Protein AF-A0A9D4XEM6-F1 (afdb_monomer)

Radius of gyration: 23.37 Å; Cα contacts (8 Å, |Δi|>4): 159; chains: 1; bounding box: 52×73×60 Å

pLDDT: mean 73.65, std 14.95, range [38.31, 94.69]

InterPro domains:
  IPR006153 Cation/H+ exchanger, transmembrane domain [PF00999] (2-229)
  IPR018422 Cation/H+ exchanger, CPA1 family [PTHR10110] (1-232)

Structure (mmCIF, N/CA/C/O backbone):
data_AF-A0A9D4XEM6-F1
#
_entry.id   AF-A0A9D4XEM6-F1
#
loop_
_atom_site.group_PDB
_atom_site.id
_atom_site.type_symbol
_atom_site.label_atom_id
_atom_site.label_alt_id
_atom_site.label_comp_id
_atom_site.label_asym_id
_atom_site.label_entity_id
_atom_site.label_seq_id
_atom_site.pdbx_PDB_ins_code
_atom_site.Cartn_x
_atom_site.Cartn_y
_atom_site.Cartn_z
_atom_site.occupancy
_atom_site.B_iso_or_equiv
_atom_site.auth_seq_id
_atom_site.auth_comp_id
_atom_site.auth_asym_id
_atom_site.auth_atom_id
_atom_site.pdbx_PDB_model_num
ATOM 1 N N . PHE A 1 1 ? -11.558 -16.015 -15.996 1.00 71.75 1 PHE A N 1
ATOM 2 C CA . PHE A 1 1 ? -10.777 -14.901 -15.416 1.00 71.75 1 PHE A CA 1
ATOM 3 C C . PHE A 1 1 ? -11.650 -13.972 -14.569 1.00 71.75 1 PHE A C 1
ATOM 5 O O . PHE A 1 1 ? -11.453 -13.956 -13.363 1.00 71.75 1 PHE A O 1
ATOM 12 N N . LEU A 1 2 ? -12.664 -13.293 -15.136 1.00 83.12 2 LEU A N 1
ATOM 13 C CA . LEU A 1 2 ? -13.543 -12.391 -14.364 1.00 83.12 2 LEU A CA 1
ATOM 14 C C . LEU A 1 2 ? -14.263 -13.079 -13.188 1.00 83.12 2 LEU A C 1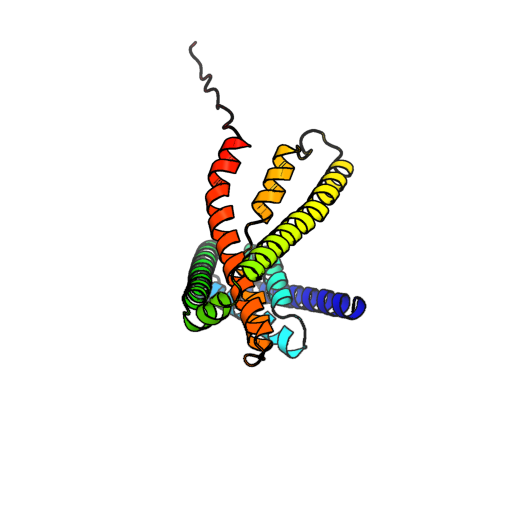
ATOM 16 O O . LEU A 1 2 ? -14.244 -12.547 -12.088 1.00 83.12 2 LEU A O 1
ATOM 20 N N . GLY A 1 3 ? -14.850 -14.266 -13.385 1.00 86.12 3 GLY A N 1
ATOM 21 C CA . GLY A 1 3 ? -15.567 -14.970 -12.307 1.00 86.12 3 GLY A CA 1
ATOM 22 C C . GLY A 1 3 ? -14.680 -15.323 -11.108 1.00 86.12 3 GLY A C 1
ATOM 23 O O . GLY A 1 3 ? -15.059 -15.072 -9.970 1.00 86.12 3 GLY A O 1
ATOM 24 N N . ASN A 1 4 ? -13.464 -15.816 -11.366 1.00 85.88 4 ASN A N 1
ATOM 25 C CA . ASN A 1 4 ? -12.494 -16.106 -10.307 1.00 85.88 4 ASN A CA 1
ATOM 26 C C . ASN A 1 4 ? -12.024 -14.823 -9.603 1.00 85.88 4 ASN A C 1
ATOM 28 O O . ASN A 1 4 ? -11.893 -14.796 -8.387 1.00 85.88 4 ASN A O 1
ATOM 32 N N . PHE A 1 5 ? -11.833 -13.734 -10.355 1.00 88.69 5 PHE A N 1
ATOM 33 C CA . PHE A 1 5 ? -11.494 -12.435 -9.776 1.00 88.69 5 PHE A CA 1
ATOM 34 C C . PHE A 1 5 ? -12.590 -11.926 -8.832 1.00 88.69 5 PHE A C 1
ATOM 36 O O . PHE A 1 5 ? -12.288 -11.561 -7.701 1.00 88.69 5 PHE A O 1
ATOM 43 N N . PHE A 1 6 ? -13.857 -11.935 -9.261 1.00 91.38 6 PHE A N 1
ATOM 44 C CA . PHE A 1 6 ? -14.967 -11.509 -8.406 1.00 91.38 6 PHE A CA 1
ATOM 45 C C . PHE A 1 6 ? -15.135 -12.419 -7.191 1.00 91.38 6 PHE A C 1
ATOM 47 O O . PHE A 1 6 ? -15.374 -11.914 -6.099 1.00 91.38 6 PHE A O 1
ATOM 54 N N . TYR A 1 7 ? -14.964 -13.731 -7.359 1.00 90.56 7 TYR A N 1
ATOM 55 C CA . TYR A 1 7 ? -14.996 -14.681 -6.252 1.00 90.56 7 TYR A CA 1
ATOM 56 C C . TYR A 1 7 ? -13.908 -14.377 -5.216 1.00 90.56 7 TYR A C 1
ATOM 58 O O . TYR A 1 7 ? -14.228 -14.153 -4.051 1.00 90.56 7 TYR A O 1
ATOM 66 N N . LEU A 1 8 ? -12.644 -14.286 -5.646 1.00 90.44 8 LEU A N 1
ATOM 67 C CA . LEU A 1 8 ? -11.517 -13.961 -4.770 1.00 90.44 8 LEU A CA 1
ATOM 68 C C . LEU A 1 8 ? -11.709 -12.601 -4.098 1.00 90.44 8 LEU A C 1
ATOM 70 O O . LEU A 1 8 ? -11.492 -12.476 -2.898 1.00 90.44 8 LEU A O 1
ATOM 74 N N . PHE A 1 9 ? -12.162 -11.594 -4.848 1.00 92.19 9 PHE A N 1
ATOM 75 C CA . PHE A 1 9 ? -12.403 -10.257 -4.320 1.00 92.19 9 PHE A CA 1
ATOM 76 C C . PHE A 1 9 ? -13.487 -10.263 -3.237 1.00 92.19 9 PHE A C 1
ATOM 78 O O . PHE A 1 9 ? -13.233 -9.823 -2.121 1.00 92.19 9 PHE A O 1
ATOM 85 N N . ILE A 1 10 ? -14.673 -10.804 -3.533 1.00 93.69 10 ILE A N 1
ATOM 86 C CA . ILE A 1 10 ? -15.806 -10.819 -2.598 1.00 93.69 10 ILE A CA 1
ATOM 87 C C . ILE A 1 10 ? -15.479 -11.669 -1.367 1.00 93.69 10 ILE A C 1
ATOM 89 O O . ILE A 1 10 ? -15.737 -11.232 -0.246 1.00 93.69 10 ILE A O 1
ATOM 93 N N . ALA A 1 11 ? -14.881 -12.848 -1.553 1.00 92.94 11 ALA A N 1
ATOM 94 C CA . ALA A 1 11 ? -14.520 -13.737 -0.455 1.00 92.94 11 ALA A CA 1
ATOM 95 C C . ALA A 1 11 ? -13.450 -13.115 0.458 1.00 92.94 11 ALA A C 1
ATOM 97 O O . ALA A 1 11 ? -13.631 -13.102 1.675 1.00 92.94 11 ALA A O 1
ATOM 98 N N . SER A 1 12 ? -12.385 -12.527 -0.104 1.00 93.62 12 SER A N 1
ATOM 99 C CA . SER A 1 12 ? -11.359 -11.814 0.672 1.00 93.62 12 SER A CA 1
ATOM 100 C C . SER A 1 12 ? -11.922 -10.598 1.407 1.00 93.62 12 SER A C 1
ATOM 102 O O . SER A 1 12 ? -11.594 -10.380 2.573 1.00 93.62 12 SER A O 1
ATOM 104 N N . THR A 1 13 ? -12.792 -9.809 0.766 1.00 94.06 13 THR A N 1
ATOM 105 C CA . THR A 1 13 ? -13.451 -8.670 1.422 1.00 94.06 13 THR A CA 1
ATOM 106 C C . THR A 1 13 ? -14.320 -9.134 2.583 1.00 94.06 13 THR A C 1
ATOM 108 O O . THR A 1 13 ? -14.220 -8.579 3.676 1.00 94.06 13 THR A O 1
ATOM 111 N N . LEU A 1 14 ? -15.150 -10.158 2.377 1.00 94.69 14 LEU A N 1
ATOM 112 C CA . LEU A 1 14 ? -16.050 -10.671 3.405 1.00 94.69 14 LEU A CA 1
ATOM 113 C C . LEU A 1 14 ? -15.264 -11.243 4.587 1.00 94.69 14 LEU A C 1
ATOM 115 O O . LEU A 1 14 ? -15.583 -10.934 5.733 1.00 94.69 14 LEU A O 1
ATOM 119 N N . LEU A 1 15 ? -14.189 -11.986 4.319 1.00 93.69 15 LEU A N 1
ATOM 120 C CA . LEU A 1 15 ? -13.316 -12.516 5.360 1.00 93.69 15 LEU A CA 1
ATOM 121 C C . LEU A 1 15 ? -12.632 -11.393 6.152 1.00 93.69 15 LEU A C 1
ATOM 123 O O . LEU A 1 15 ? -12.670 -11.421 7.379 1.00 93.69 15 LEU A O 1
ATOM 127 N N . GLY A 1 16 ? -12.109 -10.364 5.478 1.00 92.81 16 GLY A N 1
ATOM 128 C CA . GLY A 1 16 ? -11.492 -9.205 6.130 1.00 92.81 16 GLY A CA 1
ATOM 129 C C . GLY A 1 16 ? -12.475 -8.413 6.997 1.00 92.81 16 GLY A C 1
ATOM 130 O O . GLY A 1 16 ? -12.143 -7.997 8.107 1.00 92.81 16 GLY A O 1
ATOM 131 N N . VAL A 1 17 ? -13.717 -8.246 6.534 1.00 94.06 17 VAL A N 1
ATOM 132 C CA . VAL A 1 17 ? -14.787 -7.611 7.319 1.00 94.06 17 VAL A CA 1
ATOM 133 C C . VAL A 1 17 ? -15.138 -8.447 8.547 1.00 94.06 17 VAL A C 1
ATOM 135 O O . VAL A 1 17 ? -15.238 -7.896 9.643 1.00 94.06 17 VAL A O 1
ATOM 138 N N . LEU A 1 18 ? -15.278 -9.767 8.400 1.00 93.56 18 LEU A N 1
ATOM 139 C CA . LEU A 1 18 ? -15.568 -10.665 9.517 1.00 93.56 18 LEU A CA 1
ATOM 140 C C . LEU A 1 18 ? -14.453 -10.650 10.566 1.00 93.56 18 LEU A C 1
ATOM 142 O O . LEU A 1 18 ? -14.749 -10.506 11.750 1.00 93.56 18 LEU A O 1
ATOM 146 N N . THR A 1 19 ? -13.184 -10.735 10.161 1.00 90.81 19 THR A N 1
ATOM 147 C CA . THR A 1 19 ? -12.048 -10.677 11.096 1.00 90.81 19 THR A CA 1
ATOM 148 C C . THR A 1 19 ? -11.923 -9.304 11.754 1.00 90.81 19 THR A C 1
ATOM 150 O O . THR A 1 19 ? -11.645 -9.217 12.950 1.00 90.81 19 THR A O 1
ATOM 153 N N . GLY A 1 20 ? -12.204 -8.223 11.019 1.00 89.94 20 GLY A N 1
ATOM 154 C CA . GLY A 1 20 ? -12.242 -6.864 11.560 1.00 89.94 20 GLY A CA 1
ATOM 155 C C . GLY A 1 20 ? -13.340 -6.691 12.616 1.00 89.94 20 GLY A C 1
ATOM 156 O O . GLY A 1 20 ? -13.077 -6.191 13.711 1.00 89.94 20 GLY A O 1
ATOM 157 N N . LEU A 1 21 ? -14.555 -7.172 12.344 1.00 90.50 21 LEU A N 1
ATOM 158 C CA . LEU A 1 21 ? -15.667 -7.157 13.302 1.00 90.50 21 LEU A CA 1
ATOM 159 C C . LEU A 1 21 ? -15.402 -8.067 14.505 1.00 90.50 21 LEU A C 1
ATOM 161 O O . LEU A 1 21 ? -15.708 -7.688 15.637 1.00 90.50 21 LEU A O 1
ATOM 165 N N . LEU A 1 22 ? -14.789 -9.232 14.282 1.00 89.38 22 LEU A N 1
ATOM 166 C CA . LEU A 1 22 ? -14.358 -10.132 15.347 1.00 89.38 22 LEU A CA 1
ATOM 167 C C . LEU A 1 22 ? -13.351 -9.434 16.266 1.00 89.38 22 LEU A C 1
ATOM 169 O O . LEU A 1 22 ? -13.494 -9.516 17.482 1.00 89.38 22 LEU A O 1
ATOM 173 N N . SER A 1 23 ? -12.390 -8.688 15.714 1.00 85.94 23 SER A N 1
ATOM 174 C CA . SER A 1 23 ? -11.431 -7.923 16.519 1.00 85.94 23 SER A CA 1
ATOM 175 C C . SER A 1 23 ? -12.125 -6.872 17.395 1.00 85.94 23 SER A C 1
ATOM 177 O O . SER A 1 23 ? -11.854 -6.793 18.594 1.00 85.94 23 SER A O 1
ATOM 179 N N . ALA A 1 24 ? -13.092 -6.134 16.837 1.00 86.25 24 ALA A N 1
ATOM 180 C CA . ALA A 1 24 ? -13.888 -5.160 17.578 1.00 86.25 24 ALA A CA 1
ATOM 181 C C . ALA A 1 24 ? -14.716 -5.833 18.686 1.00 86.25 24 ALA A C 1
ATOM 183 O O . ALA A 1 24 ? -14.790 -5.322 19.804 1.00 86.25 24 ALA A O 1
ATOM 184 N N . TYR A 1 25 ? -15.308 -6.998 18.401 1.00 86.56 25 TYR A N 1
ATOM 185 C CA . TYR A 1 25 ? -16.058 -7.784 19.379 1.00 86.56 25 TYR A CA 1
ATOM 186 C C . TYR A 1 25 ? -15.167 -8.301 20.510 1.00 86.56 25 TYR A C 1
ATOM 188 O O . TYR A 1 25 ? -15.539 -8.192 21.676 1.00 86.56 25 TYR A O 1
ATOM 196 N N . VAL A 1 26 ? -13.987 -8.829 20.182 1.00 84.94 26 VAL A N 1
ATOM 197 C CA . VAL A 1 26 ? -13.015 -9.346 21.151 1.00 84.94 26 VAL A CA 1
ATOM 198 C C . VAL A 1 26 ? -12.541 -8.230 22.078 1.00 84.94 26 VAL A C 1
ATOM 200 O O . VAL A 1 26 ? -12.562 -8.410 23.291 1.00 84.94 26 VAL A O 1
ATOM 203 N N . ILE A 1 27 ? -12.220 -7.052 21.539 1.00 80.62 27 ILE A N 1
ATOM 204 C CA . ILE A 1 27 ? -11.816 -5.883 22.336 1.00 80.62 27 ILE A CA 1
ATOM 205 C C . ILE A 1 27 ? -12.965 -5.399 23.228 1.00 80.62 27 ILE A C 1
ATOM 207 O O . ILE A 1 27 ? -12.757 -5.136 24.412 1.00 80.62 27 ILE A O 1
ATOM 211 N N . LYS A 1 28 ? -14.198 -5.366 22.706 1.00 79.56 28 LYS A N 1
ATOM 212 C CA . LYS A 1 28 ? -15.385 -4.990 23.485 1.00 79.56 28 LYS A CA 1
ATOM 213 C C . LYS A 1 28 ? -15.697 -5.990 24.602 1.00 79.56 28 LYS A C 1
ATOM 215 O O . LYS A 1 28 ? -16.057 -5.579 25.699 1.00 79.56 28 LYS A O 1
ATOM 220 N N . LYS A 1 29 ? -15.603 -7.294 24.330 1.00 76.94 29 LYS A N 1
ATOM 221 C CA . LYS A 1 29 ? -16.008 -8.353 25.266 1.00 76.94 29 LYS A CA 1
ATOM 222 C C . LYS A 1 29 ? -14.941 -8.681 26.297 1.00 76.94 29 LYS A C 1
ATOM 224 O O . LYS A 1 29 ? -15.294 -9.032 27.418 1.00 76.94 29 LYS A O 1
ATOM 229 N N . LEU A 1 30 ? -13.662 -8.557 25.946 1.00 68.00 30 LEU A N 1
ATOM 230 C CA . LEU A 1 30 ? -12.587 -8.838 26.888 1.00 68.00 30 LEU A CA 1
ATOM 231 C C . LEU A 1 30 ? -12.561 -7.855 28.059 1.00 68.00 30 LEU A C 1
ATOM 233 O O . LEU A 1 30 ? -11.999 -8.239 29.071 1.00 68.00 30 LEU A O 1
ATOM 237 N N . TYR A 1 31 ? -13.151 -6.648 27.964 1.00 60.88 31 TYR A N 1
ATOM 238 C CA . TYR A 1 31 ? -13.326 -5.638 29.041 1.00 60.88 31 TYR A CA 1
ATOM 239 C C . TYR A 1 31 ? -12.102 -5.401 29.971 1.00 60.88 31 TYR A C 1
ATOM 241 O O . TYR A 1 31 ? -12.209 -4.760 31.012 1.00 60.88 31 TYR A O 1
ATOM 249 N N . ILE A 1 32 ? -10.920 -5.889 29.577 1.00 50.81 32 ILE A N 1
ATOM 250 C CA . ILE A 1 32 ? -9.662 -5.965 30.340 1.00 50.81 32 ILE A CA 1
ATOM 251 C C . ILE A 1 32 ? -8.700 -4.834 29.942 1.00 50.81 32 ILE A C 1
ATOM 253 O O . ILE A 1 32 ? -7.632 -4.679 30.527 1.00 50.81 32 ILE A O 1
ATOM 257 N N . GLY A 1 33 ? -9.085 -4.001 28.971 1.00 48.94 33 GLY A N 1
ATOM 258 C CA . GLY A 1 33 ? -8.251 -2.933 28.411 1.00 48.94 33 GLY A CA 1
ATOM 259 C C . GLY A 1 33 ? -8.159 -1.657 29.249 1.00 48.94 33 GLY A C 1
ATOM 260 O O . GLY A 1 33 ? -7.271 -0.841 29.026 1.00 48.94 33 GLY A O 1
ATOM 261 N N . ARG A 1 34 ? -8.995 -1.484 30.282 1.00 52.69 34 ARG A N 1
ATOM 262 C CA . ARG A 1 34 ? -8.999 -0.234 31.064 1.00 52.69 34 ARG A CA 1
ATOM 263 C C . ARG A 1 34 ? -7.720 -0.007 31.889 1.00 52.69 34 ARG A C 1
ATOM 265 O O . ARG A 1 34 ? -7.531 1.095 32.389 1.00 52.69 34 ARG A O 1
ATOM 272 N N . HIS A 1 35 ? -6.839 -1.005 32.003 1.00 54.53 35 HIS A N 1
ATOM 273 C CA . HIS A 1 35 ? -5.612 -0.905 32.799 1.00 54.53 35 HIS A CA 1
ATOM 274 C C . HIS A 1 35 ? -4.294 -0.938 32.008 1.00 54.53 35 HIS A C 1
ATOM 276 O O . HIS A 1 35 ? -3.254 -0.710 32.619 1.00 54.53 35 HIS A O 1
ATOM 282 N N . SER A 1 36 ? -4.284 -1.190 30.692 1.00 68.44 36 SER A N 1
ATOM 283 C CA . SER A 1 36 ? -3.014 -1.417 29.974 1.00 68.44 36 SER A CA 1
ATOM 284 C C . SER A 1 36 ? -3.122 -1.171 28.458 1.00 68.44 36 SER A C 1
ATOM 286 O O . SER A 1 36 ? -3.591 -2.032 27.708 1.00 68.44 36 SER A O 1
ATOM 288 N N . THR A 1 37 ? -2.675 0.010 28.021 1.00 75.25 37 THR A N 1
ATOM 289 C CA . THR A 1 37 ? -2.606 0.492 26.624 1.00 75.25 37 THR A CA 1
ATOM 290 C C . THR A 1 37 ? -1.892 -0.484 25.675 1.00 75.25 37 THR A C 1
ATOM 292 O O . THR A 1 37 ? -2.292 -0.682 24.529 1.00 75.25 37 THR A O 1
ATOM 295 N N . ASP A 1 38 ? -0.833 -1.118 26.164 1.00 80.19 38 ASP A N 1
ATOM 296 C CA . ASP A 1 38 ? 0.032 -2.073 25.469 1.00 80.19 38 ASP A CA 1
ATOM 297 C C . ASP A 1 38 ? -0.713 -3.332 25.008 1.00 80.19 38 ASP A C 1
ATOM 299 O O . ASP A 1 38 ? -0.502 -3.797 23.885 1.00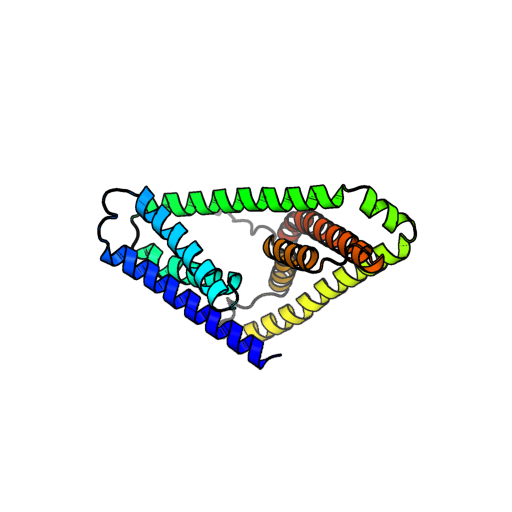 80.19 38 ASP A O 1
ATOM 303 N N . ARG A 1 39 ? -1.640 -3.855 25.821 1.00 81.69 39 ARG A N 1
ATOM 304 C CA . ARG A 1 39 ? -2.415 -5.057 25.468 1.00 81.69 39 ARG A CA 1
ATOM 305 C C . ARG A 1 39 ? -3.401 -4.798 24.342 1.00 81.69 39 ARG A C 1
ATOM 307 O O . ARG A 1 39 ? -3.562 -5.647 23.469 1.00 81.69 39 ARG A O 1
ATOM 314 N N . GLU A 1 40 ? -4.052 -3.636 24.356 1.00 84.00 40 GLU A N 1
ATOM 315 C CA . GLU A 1 40 ? -4.979 -3.242 23.294 1.00 84.00 40 GLU A CA 1
ATOM 316 C C . GLU A 1 40 ? -4.235 -3.164 21.956 1.00 84.00 40 GLU A C 1
ATOM 318 O O . GLU A 1 40 ? -4.663 -3.775 20.980 1.00 84.00 40 GLU A O 1
ATOM 323 N N . PHE A 1 41 ? -3.068 -2.513 21.930 1.00 84.19 41 PHE A N 1
ATOM 324 C CA . PHE A 1 41 ? -2.223 -2.443 20.738 1.00 84.19 41 PHE A CA 1
ATOM 325 C C . PHE A 1 41 ? -1.736 -3.824 20.265 1.00 84.19 41 PHE A C 1
ATOM 327 O O . PHE A 1 41 ? -1.840 -4.143 19.078 1.00 84.19 41 PHE A O 1
ATOM 334 N N . ALA A 1 42 ? -1.255 -4.673 21.177 1.00 86.69 42 ALA A N 1
ATOM 335 C CA . ALA A 1 42 ? -0.785 -6.015 20.836 1.00 86.69 42 ALA A CA 1
ATOM 336 C C . ALA A 1 42 ? -1.901 -6.889 20.238 1.00 86.69 42 ALA A C 1
ATOM 338 O O . ALA A 1 42 ? -1.689 -7.547 19.218 1.00 86.69 42 ALA A O 1
ATOM 339 N N . LEU A 1 43 ? -3.107 -6.856 20.817 1.00 86.25 43 LEU A N 1
ATOM 340 C CA . LEU A 1 43 ? -4.273 -7.569 20.285 1.00 86.25 43 LEU A CA 1
ATOM 341 C C . LEU A 1 43 ? -4.679 -7.048 18.907 1.00 86.25 43 LEU A C 1
ATOM 343 O O . LEU A 1 43 ? -5.042 -7.835 18.033 1.00 86.25 43 LEU A O 1
ATOM 347 N N . MET A 1 44 ? -4.587 -5.735 18.693 1.00 86.81 44 MET A N 1
ATOM 348 C CA . MET A 1 44 ? -4.859 -5.128 17.397 1.00 86.81 44 MET A CA 1
ATOM 349 C C . MET A 1 44 ? -3.888 -5.628 16.310 1.00 86.81 44 MET A C 1
ATOM 351 O O . MET A 1 44 ? -4.319 -6.051 15.231 1.00 86.81 44 MET A O 1
ATOM 355 N N . MET A 1 45 ? -2.588 -5.657 16.604 1.00 88.94 45 MET A N 1
ATOM 356 C CA . MET A 1 45 ? -1.575 -6.202 15.692 1.00 88.94 45 MET A CA 1
ATOM 357 C C . MET A 1 45 ? -1.782 -7.697 15.429 1.00 88.94 45 MET A C 1
ATOM 359 O O . MET A 1 45 ? -1.766 -8.131 14.275 1.00 88.94 45 MET A O 1
ATOM 363 N N . LEU A 1 46 ? -2.042 -8.475 16.483 1.00 90.56 46 LEU A N 1
ATOM 364 C CA . LEU A 1 46 ? -2.267 -9.915 16.389 1.00 90.56 46 LEU A CA 1
ATOM 365 C C . LEU A 1 46 ? -3.472 -10.248 15.502 1.00 90.56 46 LEU A C 1
ATOM 367 O O . LEU A 1 46 ? -3.366 -11.106 14.631 1.00 90.56 46 LEU A O 1
ATOM 371 N N . MET A 1 47 ? -4.602 -9.560 15.686 1.00 89.69 47 MET A N 1
ATOM 372 C CA . MET A 1 47 ? -5.811 -9.791 14.887 1.00 89.69 47 MET A CA 1
ATOM 373 C C . MET A 1 47 ? -5.613 -9.431 13.415 1.00 89.69 47 MET A C 1
ATOM 375 O O . MET A 1 47 ? -6.077 -10.151 12.531 1.00 89.69 47 MET A O 1
ATOM 379 N N . THR A 1 48 ? -4.877 -8.351 13.147 1.00 91.19 48 THR A N 1
ATOM 380 C CA . THR A 1 48 ? -4.532 -7.953 11.777 1.00 91.19 48 THR A CA 1
ATOM 381 C C . THR A 1 48 ? -3.690 -9.038 11.101 1.00 91.19 48 THR A C 1
ATOM 383 O O . THR A 1 48 ? -4.009 -9.461 9.991 1.00 91.19 48 THR A O 1
ATOM 386 N N . TYR A 1 49 ? -2.674 -9.566 11.787 1.00 92.75 49 TYR A N 1
ATOM 387 C CA . TYR A 1 49 ? -1.849 -10.662 11.273 1.00 92.75 49 TYR A CA 1
ATOM 388 C C . TYR A 1 49 ? -2.629 -11.978 11.120 1.00 92.75 49 TYR A C 1
ATOM 390 O O . TYR A 1 49 ? -2.484 -12.681 10.122 1.00 92.75 49 TYR A O 1
ATOM 398 N N . LEU A 1 50 ? -3.514 -12.293 12.066 1.00 92.75 50 LEU A N 1
ATOM 399 C CA . LEU A 1 50 ? -4.374 -13.472 11.996 1.00 92.75 50 LEU A CA 1
ATOM 400 C C . LEU A 1 50 ? -5.284 -13.430 10.762 1.00 92.75 50 LEU A C 1
ATOM 402 O O . LEU A 1 50 ? -5.438 -14.451 10.097 1.00 92.75 50 LEU A O 1
ATOM 406 N N . SER A 1 51 ? -5.819 -12.258 10.399 1.00 93.88 51 SER A N 1
ATOM 407 C CA . SER A 1 51 ? -6.625 -12.112 9.177 1.00 93.88 51 SER A CA 1
ATOM 408 C C . SER A 1 51 ? -5.851 -12.481 7.906 1.00 93.88 51 SER A C 1
ATOM 410 O O . SER A 1 51 ? -6.408 -13.116 7.012 1.00 93.88 51 SER A O 1
ATOM 412 N N . TYR A 1 52 ? -4.552 -12.164 7.857 1.00 93.81 52 TYR A N 1
ATOM 413 C CA . TYR A 1 52 ? -3.673 -12.555 6.757 1.00 93.81 52 TYR A CA 1
ATOM 414 C C . TYR A 1 52 ? -3.504 -14.076 6.691 1.00 93.81 52 TYR A C 1
ATOM 416 O O . TYR A 1 52 ? -3.715 -14.683 5.646 1.00 93.81 52 TYR A O 1
ATOM 424 N N . MET A 1 53 ? -3.159 -14.698 7.821 1.00 94.12 53 MET A N 1
ATOM 425 C CA . MET A 1 53 ? -2.896 -16.140 7.900 1.00 94.12 53 MET A CA 1
ATOM 426 C C . MET A 1 53 ? -4.136 -16.969 7.552 1.00 94.12 53 MET A C 1
ATOM 428 O O . MET A 1 53 ? -4.041 -17.967 6.842 1.00 94.12 53 MET A O 1
ATOM 432 N N . VAL A 1 54 ? -5.313 -16.539 8.016 1.00 93.38 54 VAL A N 1
ATOM 433 C CA . VAL A 1 54 ? -6.584 -17.198 7.692 1.00 93.38 54 VAL A CA 1
ATOM 434 C C . VAL A 1 54 ? -6.888 -17.087 6.195 1.00 93.38 54 VAL A C 1
ATOM 436 O O . VAL A 1 54 ? -7.334 -18.061 5.597 1.00 93.38 54 VAL A O 1
ATOM 439 N N . ALA A 1 55 ? -6.622 -15.939 5.566 1.00 93.69 55 ALA A N 1
ATOM 440 C CA . ALA A 1 55 ? -6.825 -15.779 4.128 1.00 93.69 55 ALA A CA 1
ATOM 441 C C . ALA A 1 55 ? -5.910 -16.687 3.293 1.00 93.69 55 ALA A C 1
ATOM 443 O O . ALA A 1 55 ? -6.388 -17.307 2.344 1.00 93.69 55 ALA A O 1
ATOM 444 N N . GLU A 1 56 ? -4.636 -16.813 3.671 1.00 91.56 56 GLU A N 1
ATOM 445 C CA . GLU A 1 56 ? -3.693 -17.730 3.016 1.00 91.56 56 GLU A CA 1
ATOM 446 C C . GLU A 1 56 ? -4.145 -19.194 3.134 1.00 91.56 56 GLU A C 1
ATOM 448 O O . GLU A 1 56 ? -4.095 -19.937 2.156 1.00 91.56 56 GLU A O 1
ATOM 453 N N . LEU A 1 57 ? -4.684 -19.603 4.291 1.00 92.38 57 LEU A N 1
ATOM 454 C CA . LEU A 1 57 ? -5.193 -20.966 4.497 1.00 92.38 57 LEU A CA 1
ATOM 455 C C . LEU A 1 57 ? -6.370 -21.311 3.567 1.00 92.38 57 LEU A C 1
ATOM 457 O O . LEU A 1 57 ? -6.526 -22.460 3.160 1.00 92.38 57 LEU A O 1
ATOM 461 N N . PHE A 1 58 ? -7.191 -20.319 3.220 1.00 89.88 58 PHE A N 1
ATOM 462 C CA . PHE A 1 58 ? -8.312 -20.474 2.291 1.00 89.88 58 PHE A CA 1
ATOM 463 C C . PHE A 1 58 ? -7.936 -20.223 0.822 1.00 89.88 58 PHE A C 1
ATOM 465 O O . PHE A 1 58 ? -8.830 -20.168 -0.023 1.00 89.88 58 PHE A O 1
ATOM 472 N N . TYR A 1 59 ? -6.644 -20.070 0.500 1.00 87.88 59 TYR A N 1
ATOM 473 C CA . TYR A 1 59 ? -6.157 -19.717 -0.841 1.00 87.88 59 TYR A CA 1
ATOM 474 C C . TYR A 1 59 ? -6.799 -18.430 -1.399 1.00 87.88 59 TYR A C 1
ATOM 476 O O . TYR A 1 59 ? -7.036 -18.292 -2.602 1.00 87.88 59 TYR A O 1
ATOM 484 N N . LEU A 1 60 ? -7.111 -17.484 -0.511 1.00 90.94 60 LEU A N 1
ATOM 485 C CA . LEU A 1 60 ? -7.660 -16.169 -0.832 1.00 90.94 60 LEU A CA 1
ATOM 486 C C . LEU A 1 60 ? -6.544 -15.114 -0.864 1.00 90.94 60 LEU A C 1
ATOM 488 O O . LEU A 1 60 ? -5.412 -15.358 -0.460 1.00 90.94 60 LEU A O 1
ATOM 492 N N . SER A 1 61 ? -6.853 -13.894 -1.311 1.00 90.62 61 SER A N 1
ATOM 493 C CA . SER A 1 61 ? -5.870 -12.805 -1.282 1.00 90.62 61 SER A CA 1
ATOM 494 C C . SER A 1 61 ? -5.661 -12.288 0.147 1.00 90.62 61 SER A C 1
ATOM 496 O O . SER A 1 61 ? -6.492 -11.540 0.678 1.00 90.62 61 SER A O 1
ATOM 498 N N . GLY A 1 62 ? -4.530 -12.646 0.764 1.00 90.44 62 GLY A N 1
ATOM 499 C CA . GLY A 1 62 ? -4.150 -12.171 2.099 1.00 90.44 62 GLY A CA 1
ATOM 500 C C . GLY A 1 62 ? -4.032 -10.649 2.181 1.00 90.44 62 GLY A C 1
ATOM 501 O O . GLY A 1 62 ? -4.565 -10.027 3.098 1.00 90.44 62 GLY A O 1
ATOM 502 N N . ILE A 1 63 ? -3.432 -10.026 1.164 1.00 90.69 63 ILE A N 1
ATOM 503 C CA . ILE A 1 63 ? -3.226 -8.569 1.100 1.00 90.69 63 ILE A CA 1
ATOM 504 C C . ILE A 1 63 ? -4.565 -7.815 1.083 1.00 90.69 63 ILE A C 1
ATOM 506 O O . ILE A 1 63 ? -4.740 -6.853 1.831 1.00 90.69 63 ILE A O 1
ATOM 510 N N . LEU A 1 64 ? -5.529 -8.262 0.267 1.00 91.75 64 LEU A N 1
ATOM 511 C CA . LEU A 1 64 ? -6.865 -7.653 0.224 1.00 91.75 64 LEU A CA 1
ATOM 512 C C . LEU A 1 64 ? -7.610 -7.848 1.547 1.00 91.75 64 LEU A C 1
ATOM 514 O O . LEU A 1 64 ? -8.237 -6.915 2.045 1.00 91.75 64 LEU A O 1
ATOM 518 N N . THR A 1 65 ? -7.512 -9.037 2.136 1.00 94.06 65 THR A N 1
ATOM 519 C CA . THR A 1 65 ? -8.178 -9.364 3.402 1.00 94.06 65 THR A CA 1
ATOM 520 C C . THR A 1 65 ? -7.694 -8.461 4.537 1.00 94.06 65 THR A C 1
ATOM 522 O O . THR A 1 65 ? -8.511 -7.835 5.212 1.00 94.06 65 THR A O 1
ATOM 525 N N . VAL A 1 66 ? -6.374 -8.327 4.712 1.00 93.88 66 VAL A N 1
ATOM 526 C CA . VAL A 1 66 ? -5.775 -7.446 5.729 1.00 93.88 66 VAL A CA 1
ATOM 527 C C . VAL A 1 66 ? -6.175 -5.993 5.508 1.00 93.88 66 VAL A C 1
ATOM 529 O O . VAL A 1 66 ? -6.469 -5.284 6.467 1.00 93.88 66 VAL A O 1
ATOM 532 N N . PHE A 1 67 ? -6.227 -5.548 4.251 1.00 92.94 67 PHE A N 1
ATOM 533 C CA . PHE A 1 67 ? -6.634 -4.188 3.914 1.00 92.94 67 PHE A CA 1
ATOM 534 C C . PHE A 1 67 ? -8.071 -3.891 4.368 1.00 92.94 67 PHE A C 1
ATOM 536 O O . PHE A 1 67 ? -8.307 -2.905 5.069 1.00 92.94 67 PHE A O 1
ATOM 543 N N . PHE A 1 68 ? -9.029 -4.764 4.041 1.00 93.69 68 PHE A N 1
ATOM 544 C CA . PHE A 1 68 ? -10.414 -4.601 4.494 1.00 93.69 68 PHE A CA 1
ATOM 545 C C . PHE A 1 68 ? -10.557 -4.768 6.009 1.00 93.69 68 PHE A C 1
ATOM 547 O O . PHE A 1 68 ? -11.299 -4.004 6.631 1.00 93.69 68 PHE A O 1
ATOM 554 N N . CYS A 1 69 ? -9.805 -5.691 6.614 1.00 93.50 69 CYS A N 1
ATOM 555 C CA . CYS A 1 69 ? -9.732 -5.837 8.066 1.00 93.50 69 CYS A CA 1
ATOM 556 C C . CYS A 1 69 ? -9.281 -4.529 8.730 1.00 93.50 69 CYS A C 1
ATOM 558 O O . CYS A 1 69 ? -9.950 -4.047 9.642 1.00 93.50 69 CYS A O 1
ATOM 560 N N . GLY A 1 70 ?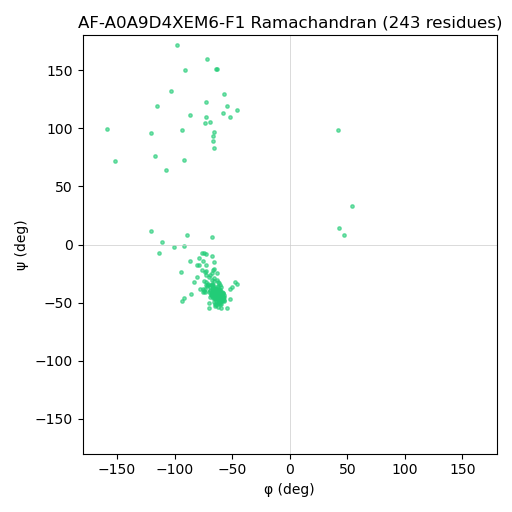 -8.219 -3.896 8.225 1.00 92.00 70 GLY A N 1
ATOM 561 C CA . GLY A 1 70 ? -7.717 -2.611 8.716 1.00 92.00 70 GLY A CA 1
ATOM 562 C C . GLY A 1 70 ? -8.727 -1.466 8.584 1.00 92.00 70 GLY A C 1
ATOM 563 O O . GLY A 1 70 ? -8.878 -0.678 9.517 1.00 92.00 70 GLY A O 1
ATOM 564 N N . ILE A 1 71 ? -9.479 -1.393 7.477 1.00 92.50 71 ILE A N 1
ATOM 565 C CA . ILE A 1 71 ? -10.544 -0.387 7.292 1.00 92.50 71 ILE A CA 1
ATOM 566 C C . ILE A 1 71 ? -11.644 -0.555 8.345 1.00 92.50 71 ILE A C 1
ATOM 568 O O . ILE A 1 71 ? -12.028 0.407 9.012 1.00 92.50 71 ILE A O 1
ATOM 572 N N . VAL A 1 72 ? -12.146 -1.779 8.511 1.00 92.19 72 VAL A N 1
ATOM 573 C CA . VAL A 1 72 ? -13.211 -2.100 9.474 1.00 92.19 72 VAL A CA 1
ATOM 574 C C . VAL A 1 72 ? -12.733 -1.799 10.891 1.00 92.19 72 VAL A C 1
ATOM 576 O O . VAL A 1 72 ? -13.435 -1.170 11.681 1.00 92.19 72 VAL A O 1
ATOM 579 N N . MET A 1 73 ? -11.498 -2.163 11.198 1.00 88.06 73 MET A N 1
ATOM 580 C CA . MET A 1 73 ? -10.875 -1.916 12.487 1.00 88.06 73 MET A CA 1
ATOM 581 C C . MET A 1 73 ? -10.684 -0.419 12.771 1.00 88.06 73 MET A C 1
ATOM 583 O O . MET A 1 73 ? -10.987 0.045 13.870 1.00 88.06 73 MET A O 1
ATOM 587 N N . SER A 1 74 ? -10.298 0.373 11.769 1.00 88.75 74 SER A N 1
ATOM 588 C CA . SER A 1 74 ? -10.217 1.832 11.894 1.00 88.75 74 SER A CA 1
ATOM 589 C C . SER A 1 74 ? -11.572 2.490 12.173 1.00 88.75 74 SER A C 1
ATOM 591 O O . SER A 1 74 ? -11.594 3.587 12.721 1.00 88.75 74 SER A O 1
ATOM 593 N N . HIS A 1 75 ? -12.690 1.868 11.796 1.00 87.19 75 HIS A N 1
ATOM 594 C CA . HIS A 1 75 ? -14.021 2.433 12.018 1.00 87.19 75 HIS A CA 1
ATOM 595 C C . HIS A 1 75 ? -14.658 1.932 13.322 1.00 87.19 75 HIS A C 1
ATOM 597 O O . HIS A 1 75 ? -15.148 2.722 14.126 1.00 87.19 75 HIS A O 1
ATOM 603 N N . TYR A 1 76 ? -14.641 0.620 13.556 1.00 83.81 76 TYR A N 1
ATOM 604 C CA . TYR A 1 76 ? -15.326 0.003 14.694 1.00 83.81 76 TYR A CA 1
ATOM 605 C C . TYR A 1 76 ? -14.429 -0.130 15.921 1.00 83.81 76 TYR A C 1
ATOM 607 O O . TYR A 1 76 ? -14.844 0.198 17.031 1.00 83.81 76 TYR A O 1
ATOM 615 N N . THR A 1 77 ? -13.195 -0.598 15.741 1.00 77.94 77 THR A N 1
ATOM 616 C CA . THR A 1 77 ? -12.266 -0.808 16.857 1.00 77.94 77 THR A CA 1
ATOM 617 C C . THR A 1 77 ? -11.753 0.519 17.397 1.00 77.94 77 THR A C 1
ATOM 619 O O . THR A 1 77 ? -11.648 0.664 18.611 1.00 77.94 77 THR A O 1
ATOM 622 N N . TRP A 1 78 ? -11.550 1.521 16.533 1.00 76.50 78 TRP A N 1
ATOM 623 C CA . TRP A 1 78 ? -11.148 2.865 16.957 1.00 76.50 78 TRP A CA 1
ATOM 624 C C . TRP A 1 78 ? -12.064 3.415 18.049 1.00 76.50 78 TRP A C 1
ATOM 626 O O . TRP A 1 78 ? -11.576 3.859 19.083 1.00 76.50 78 TRP A O 1
ATOM 636 N N . HIS A 1 79 ? -13.386 3.309 17.885 1.00 78.12 79 HIS A N 1
ATOM 637 C CA . HIS A 1 79 ? -14.329 3.831 18.874 1.00 78.12 79 HIS A CA 1
ATOM 638 C C . HIS A 1 79 ? -14.334 3.047 20.202 1.00 78.12 79 HIS A C 1
ATOM 640 O O . HIS A 1 79 ? -14.616 3.629 21.245 1.00 78.12 79 HIS A O 1
ATOM 646 N N . ASN A 1 80 ? -13.970 1.761 20.183 1.00 77.25 80 ASN A N 1
ATOM 647 C CA . ASN A 1 80 ? -13.976 0.889 21.365 1.00 77.25 80 ASN A CA 1
ATOM 648 C C . ASN A 1 80 ? -12.681 0.948 22.201 1.00 77.25 80 ASN A C 1
ATOM 650 O O . ASN A 1 80 ? -12.665 0.446 23.321 1.00 77.25 80 ASN A O 1
ATOM 654 N N . VAL A 1 81 ? -11.604 1.522 21.662 1.00 78.31 81 VAL A N 1
ATOM 655 C CA . VAL A 1 81 ? -10.272 1.592 22.289 1.00 78.31 81 VAL A CA 1
ATOM 656 C C . VAL A 1 81 ? -10.109 2.876 23.114 1.00 78.31 81 VAL A C 1
ATOM 658 O O . VAL A 1 81 ? -10.699 3.911 22.786 1.00 78.31 81 VAL A O 1
ATOM 661 N N . THR A 1 82 ? -9.297 2.819 24.176 1.00 80.75 82 THR A N 1
ATOM 662 C CA . THR A 1 82 ? -8.994 3.966 25.051 1.00 80.75 82 THR A CA 1
ATOM 663 C C . THR A 1 82 ? -8.269 5.103 24.311 1.00 80.75 82 THR A C 1
ATOM 665 O O . THR A 1 82 ? -7.512 4.866 23.370 1.00 80.75 82 THR A O 1
ATOM 668 N N . GLU A 1 83 ? -8.451 6.358 24.742 1.00 80.69 83 GLU A N 1
ATOM 669 C CA . GLU A 1 83 ? -7.805 7.520 24.094 1.00 80.69 83 GLU A CA 1
ATOM 670 C C . GLU A 1 83 ? -6.270 7.419 24.081 1.00 80.69 83 GLU A C 1
ATOM 672 O O . GLU A 1 83 ? -5.636 7.655 23.051 1.00 80.69 83 GLU A O 1
ATOM 677 N N . SER A 1 84 ? -5.663 6.977 25.187 1.00 80.62 84 SER A N 1
ATOM 678 C CA . SER A 1 84 ? -4.212 6.760 25.264 1.00 80.62 84 SER A CA 1
ATOM 679 C C . SER A 1 84 ? -3.729 5.741 24.224 1.00 80.62 84 SER A C 1
ATOM 681 O O . SER A 1 84 ? -2.715 5.957 23.563 1.00 80.62 84 SER A O 1
ATOM 683 N N . SER A 1 85 ? -4.483 4.657 24.022 1.00 82.12 85 SER A N 1
ATOM 684 C CA . SER A 1 85 ? -4.147 3.592 23.072 1.00 82.12 85 SER A CA 1
ATOM 685 C C . SER A 1 85 ? -4.335 4.011 21.619 1.00 82.12 85 SER A C 1
ATOM 687 O O . SER A 1 85 ? -3.525 3.639 20.768 1.00 82.12 85 SER A O 1
ATOM 689 N N . ARG A 1 86 ? -5.310 4.877 21.319 1.00 84.62 86 ARG A N 1
ATOM 690 C CA . ARG A 1 86 ? -5.461 5.477 19.980 1.00 84.62 86 ARG A CA 1
ATOM 691 C C . ARG A 1 86 ? -4.230 6.276 19.571 1.00 84.62 86 ARG A C 1
ATOM 693 O O . ARG A 1 86 ? -3.755 6.134 18.444 1.00 84.62 86 ARG A O 1
ATOM 700 N N . VAL A 1 87 ? -3.706 7.094 20.484 1.00 86.94 87 VAL A N 1
ATOM 701 C CA . VAL A 1 87 ? -2.511 7.910 20.234 1.00 86.94 87 VAL A CA 1
ATOM 702 C C . VAL A 1 87 ? -1.302 7.006 20.000 1.00 86.94 87 VAL A C 1
ATOM 704 O O . VAL A 1 87 ? -0.656 7.121 18.958 1.00 86.94 87 VAL A O 1
ATOM 707 N N . THR A 1 88 ? -1.044 6.054 20.902 1.00 86.94 88 THR A N 1
ATOM 708 C CA . THR A 1 88 ? 0.060 5.094 20.754 1.00 86.94 88 THR A CA 1
ATOM 709 C C . THR A 1 88 ? -0.045 4.316 19.447 1.00 86.94 88 THR A C 1
ATOM 711 O O . THR A 1 88 ? 0.906 4.296 18.677 1.00 86.94 88 THR A O 1
ATOM 714 N N . THR A 1 89 ? -1.215 3.762 19.135 1.00 86.75 89 THR A N 1
ATOM 715 C CA . THR A 1 89 ? -1.455 2.977 17.917 1.00 86.75 89 THR A CA 1
ATOM 716 C C . THR A 1 89 ? -1.187 3.792 16.657 1.00 86.75 89 THR A C 1
ATOM 718 O O . THR A 1 89 ? -0.507 3.320 15.747 1.00 86.75 89 THR A O 1
ATOM 721 N N . LYS A 1 90 ? -1.656 5.045 16.608 1.00 88.44 90 LYS A N 1
ATOM 722 C CA . LYS A 1 90 ? -1.411 5.942 15.473 1.00 88.44 90 LYS A CA 1
ATOM 723 C C . LYS A 1 90 ? 0.080 6.214 15.278 1.00 88.44 90 LYS A C 1
ATOM 725 O O . LYS A 1 90 ? 0.560 6.148 14.148 1.00 88.44 90 LYS A O 1
ATOM 730 N N . HIS A 1 91 ? 0.807 6.504 16.356 1.00 90.75 91 HIS A N 1
ATOM 731 C CA . HIS A 1 91 ? 2.247 6.735 16.278 1.00 90.75 91 HIS A CA 1
ATOM 732 C C . HIS A 1 91 ? 3.009 5.462 15.902 1.00 90.75 91 HIS A C 1
ATOM 734 O O . HIS A 1 91 ? 3.847 5.520 15.009 1.00 90.75 91 HIS A O 1
ATOM 740 N N . SER A 1 92 ? 2.679 4.316 16.496 1.00 90.38 92 SER A N 1
ATOM 741 C CA . SER A 1 92 ? 3.314 3.028 16.204 1.00 90.38 92 SER A CA 1
ATOM 742 C C . SER A 1 92 ? 3.099 2.569 14.762 1.00 90.38 92 SER A C 1
ATOM 744 O O . SER A 1 92 ? 4.040 2.102 14.127 1.00 90.38 92 SER A O 1
ATOM 746 N N . PHE A 1 93 ? 1.896 2.722 14.200 1.00 90.44 93 PHE A N 1
ATOM 747 C CA . PHE A 1 93 ? 1.671 2.402 12.786 1.00 90.44 93 PHE A CA 1
ATOM 748 C C . PHE A 1 93 ? 2.380 3.384 11.851 1.00 90.44 93 PHE A C 1
ATOM 750 O O . PHE A 1 93 ? 2.902 2.961 10.822 1.00 90.44 93 PHE A O 1
ATOM 757 N N . ALA A 1 94 ? 2.445 4.671 12.204 1.00 90.12 94 ALA A N 1
ATOM 758 C CA . ALA A 1 94 ? 3.184 5.653 11.416 1.00 90.12 94 ALA A CA 1
ATOM 759 C C . ALA A 1 94 ? 4.693 5.356 11.407 1.00 90.12 94 ALA A C 1
ATOM 761 O O . ALA A 1 94 ? 5.314 5.389 10.346 1.00 90.12 94 ALA A O 1
ATOM 762 N N . THR A 1 95 ? 5.280 5.013 12.559 1.00 93.19 95 THR A N 1
ATOM 763 C CA . THR A 1 95 ? 6.702 4.652 12.645 1.00 93.19 95 THR A CA 1
ATOM 764 C C . THR A 1 95 ? 6.992 3.333 11.938 1.00 93.19 95 THR A C 1
ATOM 766 O O . THR A 1 95 ? 7.953 3.264 11.178 1.00 93.19 95 THR A O 1
ATOM 769 N N . LEU A 1 96 ? 6.149 2.310 12.109 1.00 92.44 96 LEU A N 1
ATOM 770 C CA . LEU A 1 96 ? 6.311 1.023 11.429 1.00 92.44 96 LEU A CA 1
ATOM 771 C C . LEU A 1 96 ? 6.191 1.174 9.908 1.00 92.44 96 LEU A C 1
ATOM 773 O O . LEU A 1 96 ? 7.025 0.642 9.181 1.00 92.44 96 LEU A O 1
ATOM 777 N N . SER A 1 97 ? 5.215 1.951 9.427 1.00 91.19 97 SER A N 1
ATOM 778 C CA . SER A 1 97 ? 5.079 2.266 8.001 1.00 91.19 97 SER A CA 1
ATOM 779 C C . SER A 1 97 ? 6.325 2.965 7.461 1.00 91.19 97 SER A C 1
ATOM 781 O O . SER A 1 97 ? 6.809 2.591 6.399 1.00 91.19 97 SER A O 1
ATOM 783 N N . PHE A 1 98 ? 6.867 3.939 8.196 1.00 89.56 98 PHE A N 1
ATOM 784 C CA . PHE A 1 98 ? 8.068 4.668 7.790 1.00 89.56 98 PHE A CA 1
ATOM 785 C C . PHE A 1 98 ? 9.311 3.769 7.746 1.00 89.56 98 PHE A C 1
ATOM 787 O O . PHE A 1 98 ? 10.093 3.829 6.802 1.00 89.56 98 PHE A O 1
ATOM 794 N N . VAL A 1 99 ? 9.481 2.885 8.732 1.00 94.00 99 VAL A N 1
ATOM 795 C CA . VAL A 1 99 ? 10.593 1.925 8.763 1.00 94.00 99 VAL A CA 1
ATOM 796 C C . VAL A 1 99 ? 10.501 0.938 7.595 1.00 94.00 99 VAL A C 1
ATOM 798 O O . VAL A 1 99 ? 11.491 0.727 6.897 1.00 94.00 99 VAL A O 1
ATOM 801 N N . VAL A 1 100 ? 9.321 0.364 7.338 1.00 91.00 100 VAL A N 1
ATOM 802 C CA . VAL A 1 100 ? 9.101 -0.555 6.205 1.00 91.00 100 VAL A CA 1
ATOM 803 C C . VAL A 1 100 ? 9.323 0.152 4.867 1.00 91.00 100 VAL A C 1
ATOM 805 O O . VAL A 1 100 ? 9.920 -0.421 3.957 1.00 91.00 100 VAL A O 1
ATOM 808 N N . GLU A 1 101 ? 8.899 1.408 4.751 1.00 85.88 101 GLU A N 1
ATOM 809 C CA . GLU A 1 101 ? 9.154 2.242 3.579 1.00 85.88 101 GLU A CA 1
ATOM 810 C C . GLU A 1 101 ? 10.659 2.432 3.333 1.00 85.88 101 GLU A C 1
ATOM 812 O O . GLU A 1 101 ? 11.116 2.202 2.212 1.00 85.88 101 GLU A O 1
ATOM 817 N N . ILE A 1 102 ? 11.447 2.740 4.371 1.00 88.81 102 ILE A N 1
ATOM 818 C CA . ILE A 1 102 ? 12.914 2.825 4.267 1.00 88.81 102 ILE A CA 1
ATOM 819 C C . ILE A 1 102 ? 13.509 1.499 3.785 1.00 88.81 102 ILE A C 1
ATOM 821 O O . ILE A 1 102 ? 14.342 1.507 2.881 1.00 88.81 102 ILE A O 1
ATOM 825 N N . PHE A 1 103 ? 13.086 0.363 4.346 1.00 88.94 103 PHE A N 1
ATOM 826 C CA . PHE A 1 103 ? 13.601 -0.947 3.939 1.00 88.94 103 PHE A CA 1
ATOM 827 C C . PHE A 1 103 ? 13.317 -1.259 2.469 1.00 88.94 103 PHE A C 1
ATOM 829 O O . PHE A 1 103 ? 14.211 -1.717 1.759 1.00 88.94 103 PHE A O 1
ATOM 836 N N . ILE A 1 104 ? 12.099 -0.985 1.994 1.00 84.62 104 ILE A N 1
ATOM 837 C CA . ILE A 1 104 ? 11.732 -1.223 0.593 1.00 84.62 104 ILE A CA 1
ATOM 838 C C . ILE A 1 104 ? 12.539 -0.306 -0.329 1.00 84.62 104 ILE A C 1
ATOM 840 O O . ILE A 1 104 ? 13.049 -0.769 -1.348 1.00 84.62 104 ILE A O 1
ATOM 844 N N . PHE A 1 105 ? 12.724 0.964 0.034 1.00 80.56 105 PHE A N 1
ATOM 845 C CA . PHE A 1 105 ? 13.563 1.877 -0.743 1.00 80.56 105 PHE A CA 1
ATOM 846 C C . PHE A 1 105 ? 15.035 1.481 -0.758 1.00 80.56 105 PHE A C 1
ATOM 848 O O . PHE A 1 105 ? 15.667 1.564 -1.810 1.00 80.56 105 PHE A O 1
ATOM 855 N N . LEU A 1 106 ? 15.573 1.020 0.369 1.00 85.00 106 LEU A N 1
ATOM 856 C CA . LEU A 1 106 ? 16.935 0.505 0.446 1.00 85.00 106 LEU A CA 1
ATOM 857 C C . LEU A 1 106 ? 17.090 -0.715 -0.463 1.00 85.00 106 LEU A C 1
ATOM 859 O O . LEU A 1 106 ? 18.031 -0.754 -1.249 1.00 85.00 106 LEU A O 1
ATOM 863 N N . TYR A 1 107 ? 16.150 -1.662 -0.420 1.00 80.94 107 TYR A N 1
ATOM 864 C CA . TYR A 1 107 ? 16.183 -2.853 -1.270 1.00 80.94 107 TYR A CA 1
ATOM 865 C C . TYR A 1 107 ? 16.168 -2.489 -2.759 1.00 80.94 107 TYR A C 1
ATOM 867 O O . TYR A 1 107 ? 16.996 -2.975 -3.523 1.00 80.94 107 TYR A O 1
ATOM 875 N N . VAL A 1 108 ? 15.299 -1.552 -3.152 1.00 76.50 108 VAL A N 1
ATOM 876 C CA . VAL A 1 108 ? 15.259 -1.027 -4.524 1.00 76.50 108 VAL A CA 1
ATOM 877 C C . VAL A 1 108 ? 16.572 -0.348 -4.907 1.00 76.50 108 VAL A C 1
ATOM 879 O O . VAL A 1 108 ? 17.059 -0.543 -6.017 1.00 76.50 108 VAL A O 1
ATOM 882 N N . GLY A 1 109 ? 17.139 0.463 -4.012 1.00 76.31 109 GLY A N 1
ATOM 883 C CA . GLY A 1 109 ? 18.401 1.158 -4.249 1.00 76.31 109 GLY A CA 1
ATOM 884 C C . GLY A 1 109 ? 19.575 0.192 -4.401 1.00 76.31 109 GLY A C 1
ATOM 885 O O . GLY A 1 109 ? 20.394 0.368 -5.297 1.00 76.31 109 GLY A O 1
ATOM 886 N N . MET A 1 110 ? 19.628 -0.852 -3.575 1.00 76.88 110 MET A N 1
ATOM 887 C CA . MET A 1 110 ? 20.643 -1.900 -3.657 1.00 76.88 110 MET A CA 1
ATOM 888 C C . MET A 1 110 ? 20.534 -2.671 -4.976 1.00 76.88 110 MET A C 1
ATOM 890 O O . MET A 1 110 ? 21.548 -2.868 -5.638 1.00 76.88 110 MET A O 1
ATOM 894 N N . ASP A 1 111 ? 19.317 -3.021 -5.406 1.00 71.25 111 ASP A N 1
ATOM 895 C CA . ASP A 1 111 ? 19.101 -3.711 -6.683 1.00 71.25 111 ASP A CA 1
ATOM 896 C C . ASP A 1 111 ? 19.473 -2.844 -7.896 1.00 71.25 111 ASP A C 1
ATOM 898 O O . ASP A 1 111 ? 19.954 -3.342 -8.911 1.00 71.25 111 ASP A O 1
ATOM 902 N N . ALA A 1 112 ? 19.300 -1.526 -7.780 1.00 68.19 112 ALA A N 1
ATOM 903 C CA . ALA A 1 112 ? 19.666 -0.581 -8.826 1.00 68.19 112 ALA A CA 1
ATOM 904 C C . ALA A 1 112 ? 21.179 -0.353 -8.961 1.00 68.19 112 ALA A C 1
ATOM 906 O O . ALA A 1 112 ? 21.621 0.056 -10.034 1.00 68.19 112 ALA A O 1
ATOM 907 N N . LEU A 1 113 ? 21.958 -0.593 -7.902 1.00 66.19 113 LEU A N 1
ATOM 908 C CA . LEU A 1 113 ? 23.420 -0.445 -7.890 1.00 66.19 113 LEU A CA 1
ATOM 909 C C . LEU A 1 113 ? 24.165 -1.737 -8.256 1.00 66.19 113 LEU A C 1
ATOM 911 O O . LEU A 1 113 ? 25.394 -1.735 -8.316 1.00 66.19 113 LEU A O 1
ATOM 915 N N . ASP A 1 114 ? 23.444 -2.827 -8.515 1.00 67.06 114 ASP A N 1
ATOM 916 C CA . ASP A 1 114 ? 24.033 -4.106 -8.893 1.00 67.06 114 ASP A CA 1
ATOM 917 C C . ASP A 1 114 ? 24.649 -4.042 -10.307 1.00 67.06 114 ASP A C 1
ATOM 919 O O . ASP A 1 114 ? 23.957 -4.010 -11.332 1.00 67.06 114 ASP A O 1
ATOM 923 N N . ILE A 1 115 ? 25.985 -3.991 -10.355 1.00 56.94 115 ILE A N 1
ATOM 924 C CA . ILE A 1 115 ? 26.785 -3.790 -11.572 1.00 56.94 115 ILE A CA 1
ATOM 925 C C . ILE A 1 115 ? 26.606 -4.934 -12.581 1.00 56.94 115 ILE A C 1
ATOM 927 O O . ILE A 1 115 ? 26.693 -4.704 -13.792 1.00 56.94 115 ILE A O 1
ATOM 931 N N . GLU A 1 116 ? 26.339 -6.159 -12.115 1.00 59.47 116 GLU A N 1
ATOM 932 C CA . GLU A 1 116 ? 26.199 -7.323 -12.997 1.00 59.47 116 GLU A CA 1
ATOM 933 C C . GLU A 1 116 ? 24.942 -7.212 -13.865 1.00 59.47 116 GLU A C 1
ATOM 935 O O . GLU A 1 116 ? 24.976 -7.543 -15.050 1.00 59.47 116 GLU A O 1
ATOM 940 N N . LYS A 1 117 ? 23.866 -6.625 -13.328 1.00 57.31 117 LYS A N 1
ATOM 941 C CA . LYS A 1 117 ? 22.620 -6.352 -14.062 1.00 57.31 117 LYS A CA 1
ATOM 942 C C . LYS A 1 117 ? 22.774 -5.234 -15.091 1.00 57.31 117 LYS A C 1
ATOM 944 O O . LYS A 1 117 ? 22.163 -5.295 -16.157 1.00 57.31 117 LYS A O 1
ATOM 949 N N . TRP A 1 118 ? 23.604 -4.232 -14.798 1.00 54.00 118 TRP A N 1
ATOM 950 C CA . TRP A 1 118 ? 23.886 -3.114 -15.705 1.00 54.00 118 TRP A CA 1
ATOM 951 C C . TRP A 1 118 ? 24.799 -3.498 -16.868 1.00 54.00 118 TRP A C 1
ATOM 953 O O . TRP A 1 118 ? 24.640 -2.972 -17.971 1.00 54.00 118 TRP A O 1
ATOM 963 N N . LYS A 1 119 ? 25.714 -4.449 -16.663 1.00 51.81 119 LYS A N 1
ATOM 964 C CA . LYS A 1 119 ? 26.620 -4.926 -17.714 1.00 51.81 119 LYS A CA 1
ATOM 965 C C . LYS A 1 119 ? 25.867 -5.541 -18.9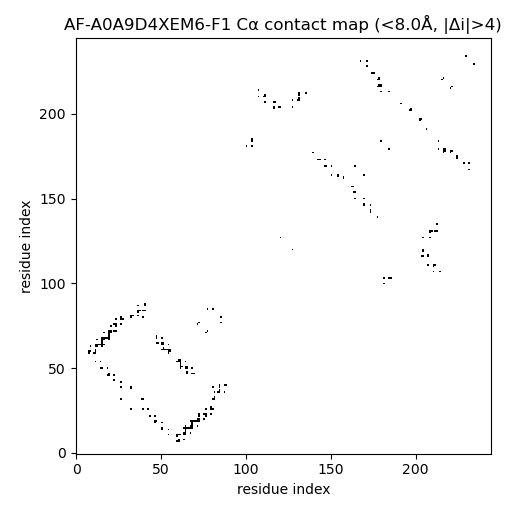03 1.00 51.81 119 LYS A C 1
ATOM 967 O O . LYS A 1 119 ? 26.272 -5.315 -20.035 1.00 51.81 119 LYS A O 1
ATOM 972 N N . PHE A 1 120 ? 24.736 -6.211 -18.662 1.00 51.19 120 PHE A N 1
ATOM 973 C CA . PHE A 1 120 ? 23.855 -6.747 -19.714 1.00 51.19 120 PHE A CA 1
ATOM 974 C C . PHE A 1 120 ? 23.050 -5.677 -20.472 1.00 51.19 120 PHE A C 1
ATOM 976 O O . PHE A 1 120 ? 22.618 -5.916 -21.596 1.00 51.19 120 PHE A O 1
ATOM 983 N N . VAL A 1 121 ? 22.835 -4.493 -19.886 1.00 51.53 121 VAL A N 1
ATOM 984 C CA . VAL A 1 121 ? 22.112 -3.381 -20.536 1.00 51.53 121 VAL A CA 1
ATOM 985 C C . VAL A 1 121 ? 23.025 -2.605 -21.494 1.00 51.53 121 VAL A C 1
ATOM 987 O O . VAL A 1 121 ? 22.554 -2.061 -22.495 1.00 51.53 121 VAL A O 1
ATOM 990 N N . SER A 1 122 ? 24.334 -2.594 -21.229 1.00 49.53 122 SER A N 1
ATOM 991 C CA . SER A 1 122 ? 25.335 -1.908 -22.056 1.00 49.53 122 SER A CA 1
ATOM 992 C C . SER A 1 122 ? 25.505 -2.486 -23.468 1.00 49.53 122 SER A C 1
ATOM 994 O O . SER A 1 122 ? 26.038 -1.782 -24.323 1.00 49.53 122 SER A O 1
ATOM 996 N N . ASP A 1 123 ? 25.003 -3.694 -23.750 1.00 54.06 123 ASP A N 1
ATOM 997 C CA . ASP A 1 123 ? 25.018 -4.277 -25.102 1.00 54.06 123 ASP A CA 1
ATOM 998 C C . ASP A 1 123 ? 23.903 -3.713 -26.019 1.00 54.06 123 ASP A C 1
ATOM 1000 O O . ASP A 1 123 ? 24.001 -3.799 -27.244 1.00 54.06 123 ASP A O 1
ATOM 1004 N N . SER A 1 124 ? 22.849 -3.077 -25.475 1.00 52.53 124 SER A N 1
ATOM 1005 C CA . SER A 1 124 ? 21.823 -2.365 -26.268 1.00 52.53 124 SER A CA 1
ATOM 1006 C C . SER A 1 124 ? 21.164 -1.198 -25.499 1.00 52.53 124 SER A C 1
ATOM 1008 O O . SER A 1 124 ? 19.984 -1.250 -25.134 1.00 52.53 124 SER A O 1
ATOM 1010 N N . PRO A 1 125 ? 21.884 -0.085 -25.273 1.00 53.69 125 PRO A N 1
ATOM 1011 C CA . PRO A 1 125 ? 21.379 1.049 -24.492 1.00 53.69 125 PRO A CA 1
ATOM 1012 C C . PRO A 1 125 ? 20.191 1.772 -25.155 1.00 53.69 125 PRO A C 1
ATOM 1014 O O . PRO A 1 125 ? 19.321 2.307 -24.466 1.00 53.69 125 PRO A O 1
ATOM 1017 N N . GLY A 1 126 ? 20.107 1.759 -26.491 1.00 56.66 126 GLY A N 1
ATOM 1018 C CA . GLY A 1 126 ? 19.048 2.451 -27.237 1.00 56.66 126 GLY A CA 1
ATOM 1019 C C . GLY A 1 126 ? 17.664 1.810 -27.099 1.00 56.66 126 GLY A C 1
ATOM 1020 O O . GLY A 1 126 ? 16.659 2.516 -27.028 1.00 56.66 126 GLY A O 1
ATOM 1021 N N . THR A 1 127 ? 17.596 0.479 -27.010 1.00 56.62 127 THR A N 1
ATOM 1022 C CA . THR A 1 127 ? 16.321 -0.247 -26.899 1.00 56.62 127 THR A CA 1
ATOM 1023 C C . THR A 1 127 ? 15.751 -0.177 -25.482 1.00 56.62 127 THR A C 1
ATOM 1025 O O . THR A 1 127 ? 14.556 0.058 -25.335 1.00 56.62 127 THR A O 1
ATOM 1028 N N . SER A 1 128 ? 16.597 -0.254 -24.448 1.00 55.50 128 SER A N 1
ATOM 1029 C CA . SER A 1 128 ? 16.193 -0.147 -23.034 1.00 55.50 128 SER A CA 1
ATOM 1030 C C . SER A 1 128 ? 15.629 1.235 -22.662 1.00 55.50 128 SER A C 1
ATOM 1032 O O . SER A 1 128 ? 14.640 1.350 -21.932 1.00 55.50 128 SER A O 1
ATOM 1034 N N . ILE A 1 129 ? 16.205 2.311 -23.207 1.00 62.03 129 ILE A N 1
ATOM 1035 C CA . ILE A 1 129 ? 15.688 3.676 -23.011 1.00 62.03 129 ILE A CA 1
ATOM 1036 C C . ILE A 1 129 ? 14.356 3.859 -23.750 1.00 62.03 129 ILE A C 1
ATOM 1038 O O . ILE A 1 129 ? 13.416 4.440 -23.199 1.00 62.03 129 ILE A O 1
ATOM 1042 N N . ALA A 1 130 ? 14.243 3.322 -24.969 1.00 59.81 130 ALA A N 1
ATOM 1043 C CA . ALA A 1 130 ? 13.011 3.382 -25.746 1.00 59.81 130 ALA A CA 1
ATOM 1044 C C . ALA A 1 130 ? 11.865 2.618 -25.060 1.00 59.81 130 ALA A C 1
ATOM 1046 O O . ALA A 1 130 ? 10.776 3.169 -24.905 1.00 59.81 130 ALA A O 1
ATOM 1047 N N . THR A 1 131 ? 12.102 1.398 -24.569 1.00 59.38 131 THR A N 1
ATOM 1048 C CA . THR A 1 131 ? 11.083 0.610 -23.854 1.00 59.38 131 THR A CA 1
ATOM 1049 C C . THR A 1 131 ? 10.680 1.256 -22.533 1.00 59.38 131 THR A C 1
ATOM 1051 O O . THR A 1 131 ? 9.492 1.308 -22.216 1.00 59.38 131 THR A O 1
ATOM 1054 N N . SER A 1 132 ? 11.635 1.817 -21.790 1.00 59.72 132 SER A N 1
ATOM 1055 C CA . SER A 1 132 ? 11.377 2.524 -20.530 1.00 59.72 132 SER A CA 1
ATOM 1056 C C . SER A 1 132 ? 10.517 3.778 -20.740 1.00 59.72 132 SER A C 1
ATOM 1058 O O . SER A 1 132 ? 9.567 4.019 -19.993 1.00 59.72 132 SER A O 1
ATOM 1060 N N . SER A 1 133 ? 10.794 4.541 -21.801 1.00 64.94 133 SER A N 1
ATOM 1061 C CA . SER A 1 133 ? 9.997 5.708 -22.199 1.00 64.94 133 SER A CA 1
ATOM 1062 C C . SER A 1 133 ? 8.586 5.316 -22.651 1.00 64.94 133 SER A C 1
ATOM 1064 O O . SER A 1 133 ? 7.604 5.927 -22.228 1.00 64.94 133 SER A O 1
ATOM 1066 N N . VAL A 1 134 ? 8.454 4.241 -23.435 1.00 67.50 134 VAL A N 1
ATOM 1067 C CA . VAL A 1 134 ? 7.154 3.723 -23.892 1.00 67.50 134 VAL A CA 1
ATOM 1068 C C . VAL A 1 134 ? 6.313 3.206 -22.722 1.00 67.50 134 VAL A C 1
ATOM 1070 O O . VAL A 1 134 ? 5.124 3.508 -22.653 1.00 67.50 134 VAL A O 1
ATOM 1073 N N . LEU A 1 135 ? 6.908 2.487 -21.766 1.00 66.94 135 LEU A N 1
ATOM 1074 C CA . LEU A 1 135 ? 6.216 2.016 -20.562 1.00 66.94 135 LEU A CA 1
ATOM 1075 C C . LEU A 1 135 ? 5.758 3.177 -19.674 1.00 66.94 135 LEU A C 1
ATOM 1077 O O . LEU A 1 135 ? 4.629 3.165 -19.184 1.00 66.94 135 LEU A O 1
ATOM 1081 N N . LEU A 1 136 ? 6.595 4.202 -19.495 1.00 68.19 136 LEU A N 1
ATOM 1082 C CA . LEU A 1 136 ? 6.199 5.429 -18.800 1.00 68.19 136 LEU A CA 1
ATOM 1083 C C . LEU A 1 136 ? 5.048 6.134 -19.524 1.00 68.19 136 LEU A C 1
ATOM 1085 O O . LEU A 1 136 ? 4.057 6.491 -18.886 1.00 68.19 136 LEU A O 1
ATOM 1089 N N . GLY A 1 137 ? 5.141 6.272 -20.848 1.00 69.75 137 GLY A N 1
ATOM 1090 C CA . GLY A 1 137 ? 4.095 6.850 -21.688 1.00 69.75 137 GLY A CA 1
ATOM 1091 C C . GLY A 1 137 ? 2.771 6.092 -21.580 1.00 69.75 137 GLY A C 1
ATOM 1092 O O . GLY A 1 137 ? 1.731 6.707 -21.359 1.00 69.75 137 GLY A O 1
ATOM 1093 N N . LEU A 1 138 ? 2.805 4.759 -21.640 1.00 71.75 138 LEU A N 1
ATOM 1094 C CA . LEU A 1 138 ? 1.632 3.895 -21.479 1.00 71.75 138 LEU A CA 1
ATOM 1095 C C . LEU A 1 138 ? 0.992 4.031 -20.095 1.00 71.75 138 LEU A C 1
ATOM 1097 O O . LEU A 1 138 ? -0.231 4.075 -19.990 1.00 71.75 138 LEU A O 1
ATOM 1101 N N . VAL A 1 139 ? 1.791 4.135 -19.031 1.00 71.81 139 VAL A N 1
ATOM 1102 C CA . VAL A 1 139 ? 1.282 4.316 -17.661 1.00 71.81 139 VAL A CA 1
ATOM 1103 C C . VAL A 1 139 ? 0.632 5.693 -17.495 1.00 71.81 139 VAL A C 1
ATOM 1105 O O . VAL A 1 139 ? -0.449 5.791 -16.909 1.00 71.81 139 VAL A O 1
ATOM 1108 N N . LEU A 1 140 ? 1.254 6.743 -18.041 1.00 73.12 140 LEU A N 1
ATOM 1109 C CA . LEU A 1 140 ? 0.728 8.112 -18.050 1.00 73.12 140 LEU A CA 1
ATOM 1110 C C . LEU A 1 140 ? -0.599 8.198 -18.815 1.00 73.12 140 LEU A C 1
ATOM 1112 O O . LEU A 1 140 ? -1.580 8.729 -18.286 1.00 73.12 140 LEU A O 1
ATOM 1116 N N . LEU A 1 141 ? -0.634 7.636 -20.029 1.00 77.75 141 LEU A N 1
ATOM 1117 C CA . LEU A 1 141 ? -1.813 7.585 -20.894 1.00 77.75 141 LEU A CA 1
ATOM 1118 C C . LEU A 1 141 ? -2.926 6.753 -20.268 1.00 77.75 141 LEU A C 1
ATOM 1120 O O . LEU A 1 141 ? -4.046 7.240 -20.173 1.00 77.75 141 LEU A O 1
ATOM 1124 N N . GLY A 1 142 ? -2.623 5.550 -19.775 1.00 75.06 142 GLY A N 1
ATOM 1125 C CA . GLY A 1 142 ? -3.600 4.697 -19.101 1.00 75.06 142 GLY A CA 1
ATOM 1126 C C . GLY A 1 142 ? -4.233 5.400 -17.900 1.00 75.06 142 GLY A C 1
ATOM 1127 O O . GLY A 1 142 ? -5.446 5.397 -17.729 1.00 75.06 142 GLY A O 1
ATOM 1128 N N . ARG A 1 143 ? -3.440 6.097 -17.080 1.00 74.00 143 ARG A N 1
ATOM 1129 C CA . ARG A 1 143 ? -3.983 6.899 -15.973 1.00 74.00 143 ARG A CA 1
ATOM 1130 C C . ARG A 1 143 ? -4.841 8.061 -16.464 1.00 74.00 143 ARG A C 1
ATOM 1132 O O . ARG A 1 143 ? -5.911 8.281 -15.900 1.00 74.00 143 ARG A O 1
ATOM 1139 N N . ALA A 1 144 ? -4.399 8.789 -17.487 1.00 75.38 144 ALA A N 1
ATOM 1140 C CA . ALA A 1 144 ? -5.164 9.892 -18.061 1.00 75.38 144 ALA A CA 1
ATOM 1141 C C . ALA A 1 144 ? -6.531 9.402 -18.570 1.00 75.38 144 ALA A C 1
ATOM 1143 O O . ALA A 1 144 ? -7.563 9.971 -18.211 1.00 75.38 144 ALA A O 1
ATOM 1144 N N . THR A 1 145 ? -6.559 8.297 -19.317 1.00 79.31 145 THR A N 1
ATOM 1145 C CA . THR A 1 145 ? -7.793 7.722 -19.867 1.00 79.31 145 THR A CA 1
ATOM 1146 C C . THR A 1 145 ? -8.738 7.178 -18.803 1.00 79.31 145 THR A C 1
ATOM 1148 O O . THR A 1 145 ? -9.927 7.109 -19.074 1.00 79.31 145 THR A O 1
ATOM 1151 N N . PHE A 1 146 ? -8.280 6.848 -17.592 1.00 75.38 146 PHE A N 1
ATOM 1152 C CA . PHE A 1 146 ? -9.188 6.530 -16.482 1.00 75.38 146 PHE A CA 1
ATOM 1153 C C . PHE A 1 146 ? -9.644 7.773 -15.716 1.00 75.38 146 PHE A C 1
ATOM 1155 O O . PHE A 1 146 ? -10.821 7.891 -15.385 1.00 75.38 146 PHE A O 1
ATOM 1162 N N . ILE A 1 147 ? -8.744 8.715 -15.433 1.00 77.06 147 ILE A N 1
ATOM 1163 C CA . ILE A 1 147 ? -9.026 9.854 -14.548 1.00 77.06 147 ILE A CA 1
ATOM 1164 C C . ILE A 1 147 ? -9.905 10.905 -15.227 1.00 77.06 147 ILE A C 1
ATOM 1166 O O . ILE A 1 147 ? -10.826 11.412 -14.585 1.00 77.06 147 ILE A O 1
ATOM 1170 N N . PHE A 1 148 ? -9.679 11.216 -16.508 1.00 77.00 148 PHE A N 1
ATOM 1171 C CA . PHE A 1 148 ? -10.491 12.210 -17.216 1.00 77.00 148 PHE A CA 1
ATOM 1172 C C . PHE A 1 148 ? -11.960 11.767 -17.358 1.00 77.00 148 PHE A C 1
ATOM 1174 O O . PHE A 1 148 ? -12.836 12.554 -16.988 1.00 77.00 148 PHE A O 1
ATOM 1181 N N . PRO A 1 149 ? -12.278 10.519 -17.764 1.00 78.38 149 PRO A N 1
ATOM 1182 C CA . PRO A 1 149 ? -13.659 10.041 -17.793 1.00 78.38 149 PRO A CA 1
ATOM 1183 C C . PRO A 1 149 ? -14.287 9.905 -16.409 1.00 78.38 149 PRO A C 1
ATOM 1185 O O . PRO A 1 149 ? -15.444 10.284 -16.248 1.00 78.38 149 PRO A O 1
ATOM 1188 N N . LEU A 1 150 ? -13.554 9.436 -15.387 1.00 71.44 150 LEU A N 1
ATOM 1189 C CA . LEU A 1 150 ? -14.097 9.378 -14.022 1.00 71.44 150 LEU A CA 1
ATOM 1190 C C . LEU A 1 150 ? -14.400 10.774 -13.476 1.00 71.44 150 LEU A C 1
ATOM 1192 O O . LEU A 1 150 ? -15.401 10.965 -12.789 1.00 71.44 150 LEU A O 1
ATOM 1196 N N . SER A 1 151 ? -13.540 11.753 -13.766 1.00 71.00 151 SER A N 1
ATOM 1197 C CA . SER A 1 151 ? -13.751 13.132 -13.336 1.00 71.00 151 SER A CA 1
ATOM 1198 C C . SER A 1 151 ? -14.917 13.774 -14.080 1.00 71.00 151 SER A C 1
ATOM 1200 O O . SER A 1 151 ? -15.728 14.456 -13.456 1.00 71.00 151 SER A O 1
ATOM 1202 N N . TYR A 1 152 ? -15.062 13.488 -15.376 1.00 72.06 152 TYR A N 1
ATOM 1203 C CA . TYR A 1 152 ? -16.227 13.880 -16.161 1.00 72.06 152 TYR A CA 1
ATOM 1204 C C . TYR A 1 152 ? -17.511 13.267 -15.585 1.00 72.06 152 TYR A C 1
ATOM 1206 O O . TYR A 1 152 ? -18.431 14.004 -15.241 1.00 72.06 152 TYR A O 1
ATOM 1214 N N . LEU A 1 153 ? -17.540 11.953 -15.347 1.00 73.69 153 LEU A N 1
ATOM 1215 C CA . LEU A 1 153 ? -18.684 11.250 -14.760 1.00 73.69 153 LEU A CA 1
ATOM 1216 C C . LEU A 1 153 ? -19.025 11.771 -13.353 1.00 73.69 153 LEU A C 1
ATOM 1218 O O . LEU A 1 153 ? -20.184 12.027 -13.046 1.00 73.69 153 LEU A O 1
ATOM 1222 N N . SER A 1 154 ? -18.016 12.012 -12.512 1.00 67.38 154 SER A N 1
ATOM 1223 C CA . SER A 1 154 ? -18.189 12.610 -11.181 1.00 67.38 154 SER A CA 1
ATOM 1224 C C . SER A 1 154 ? -18.769 14.028 -11.253 1.00 67.38 154 SER A C 1
ATOM 1226 O O . SER A 1 154 ? -19.585 14.411 -10.414 1.00 67.38 154 SER A O 1
ATOM 1228 N N . ASN A 1 155 ? -18.388 14.805 -12.271 1.00 69.88 155 ASN A N 1
ATOM 1229 C CA . ASN A 1 155 ? -18.909 16.150 -12.510 1.00 69.88 155 ASN A CA 1
ATOM 1230 C C . ASN A 1 155 ? -20.360 16.138 -13.034 1.00 69.88 155 ASN A C 1
ATOM 1232 O O . ASN A 1 155 ? -21.087 17.095 -12.781 1.00 69.88 155 ASN A O 1
ATOM 1236 N N . LEU A 1 156 ? -20.801 15.061 -13.702 1.00 67.56 156 LEU A N 1
ATOM 1237 C CA . LEU A 1 156 ? -22.208 14.855 -14.075 1.00 67.56 156 LEU A CA 1
ATOM 1238 C C . LEU A 1 156 ? -23.082 14.475 -12.870 1.00 67.56 156 LEU A C 1
ATOM 1240 O O . LEU A 1 156 ? -24.211 14.947 -12.759 1.00 67.56 156 LEU A O 1
ATOM 1244 N N . THR A 1 157 ? -22.571 13.653 -11.950 1.00 64.75 157 THR A N 1
ATOM 1245 C CA . THR A 1 157 ? -23.337 13.189 -10.777 1.00 64.75 157 THR A CA 1
ATOM 1246 C C . THR A 1 157 ? -23.470 14.266 -9.690 1.00 64.75 157 THR A C 1
ATOM 1248 O O . THR A 1 157 ? -24.389 14.222 -8.870 1.00 64.75 157 THR A O 1
ATOM 1251 N N . LYS A 1 158 ? -22.583 15.271 -9.661 1.00 64.12 158 LYS A N 1
ATOM 1252 C CA . LYS A 1 158 ? -22.622 16.355 -8.664 1.00 64.12 158 LYS A CA 1
ATOM 1253 C C . LYS A 1 158 ? -23.537 17.508 -9.093 1.00 64.12 158 LYS A C 1
ATOM 1255 O O . LYS A 1 158 ? -23.205 18.301 -9.968 1.00 64.12 158 LYS A O 1
ATOM 1260 N N . LYS A 1 159 ? -24.659 17.664 -8.380 1.00 53.97 159 LYS A N 1
ATOM 1261 C CA . LYS A 1 159 ? -25.671 18.720 -8.600 1.00 53.97 159 LYS A CA 1
ATOM 1262 C C . LYS A 1 159 ? -25.250 20.137 -8.162 1.00 53.97 159 LYS A C 1
ATOM 1264 O O . LYS A 1 159 ? -25.873 21.099 -8.595 1.00 53.97 159 LYS A O 1
ATOM 1269 N N . SER A 1 160 ? -24.219 20.295 -7.322 1.00 47.22 160 SER A N 1
ATOM 1270 C CA . SER A 1 160 ? -23.819 21.598 -6.753 1.00 47.22 160 SER A CA 1
ATOM 1271 C C . SER A 1 160 ? -22.574 22.194 -7.427 1.00 47.22 160 SER A C 1
ATOM 1273 O O . SER A 1 160 ? -21.557 21.517 -7.592 1.00 47.22 160 SER A O 1
ATOM 1275 N N . GLN A 1 161 ? -22.635 23.481 -7.801 1.00 54.22 161 GLN A N 1
ATOM 1276 C CA . GLN A 1 161 ? -21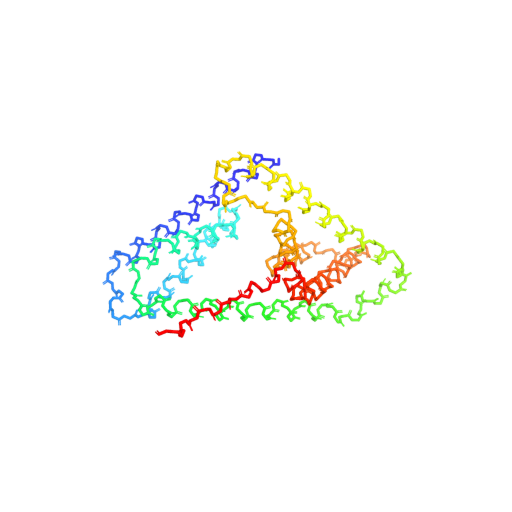.583 24.185 -8.552 1.00 54.22 161 GLN A CA 1
ATOM 1277 C C . GLN A 1 161 ? -20.281 24.392 -7.750 1.00 54.22 161 GLN A C 1
ATOM 1279 O O . GLN A 1 161 ? -19.207 24.463 -8.344 1.00 54.22 161 GLN A O 1
ATOM 1284 N N . TYR A 1 162 ? -20.352 24.409 -6.415 1.00 51.75 162 TYR A N 1
ATOM 1285 C CA . TYR A 1 162 ? -19.200 24.617 -5.522 1.00 51.75 162 TYR A CA 1
ATOM 1286 C C . TYR A 1 162 ? -18.278 23.396 -5.377 1.00 51.75 162 TYR A C 1
ATOM 1288 O O . TYR A 1 162 ? -17.208 23.499 -4.783 1.00 51.75 162 TYR A O 1
ATOM 1296 N N . GLN A 1 163 ? -18.663 22.240 -5.926 1.00 55.41 163 GLN A N 1
ATOM 1297 C CA . GLN A 1 163 ? -17.921 20.983 -5.777 1.00 55.41 163 GLN A CA 1
ATOM 1298 C C . GLN A 1 163 ? -17.459 20.386 -7.114 1.00 55.41 163 GLN A C 1
ATOM 1300 O O . GLN A 1 163 ? -17.022 19.228 -7.167 1.00 55.41 163 GLN A O 1
ATOM 1305 N N . LYS A 1 164 ? -17.568 21.176 -8.190 1.00 58.16 164 LYS A N 1
ATOM 1306 C CA . LYS A 1 164 ? -17.099 20.816 -9.527 1.00 58.16 164 LYS A CA 1
ATOM 1307 C C . LYS A 1 164 ? -15.577 20.876 -9.560 1.00 58.16 164 LYS A C 1
ATOM 1309 O O . LYS A 1 164 ? -14.975 21.905 -9.264 1.00 58.16 164 LYS A O 1
ATOM 1314 N N . ILE A 1 165 ? -14.963 19.755 -9.920 1.00 63.66 165 ILE A N 1
ATOM 1315 C CA . ILE A 1 165 ? -13.509 19.630 -10.013 1.00 63.66 165 ILE A CA 1
ATOM 1316 C C . ILE A 1 165 ? -13.065 20.398 -11.262 1.00 63.66 165 ILE A C 1
ATOM 1318 O O . ILE A 1 165 ? -13.354 19.982 -12.384 1.00 63.66 165 ILE A O 1
ATOM 1322 N N . SER A 1 166 ? -12.395 21.537 -11.069 1.00 70.44 166 SER A N 1
ATOM 1323 C CA . SER A 1 166 ? -11.850 22.345 -12.168 1.00 70.44 166 SER A CA 1
ATOM 1324 C C . SER A 1 166 ? -10.772 21.565 -12.926 1.00 70.44 166 SER A C 1
ATOM 1326 O O . SER A 1 166 ? -10.057 20.771 -12.320 1.00 70.44 166 SER A O 1
ATOM 1328 N N . PHE A 1 167 ? -10.582 21.833 -14.222 1.00 69.56 167 PHE A N 1
ATOM 1329 C CA . PHE A 1 167 ? -9.545 21.192 -15.046 1.00 69.56 167 PHE A CA 1
ATOM 1330 C C . PHE A 1 167 ? -8.147 21.246 -14.400 1.00 69.56 167 PHE A C 1
ATOM 1332 O O . PHE A 1 167 ? -7.416 20.261 -14.411 1.00 69.56 167 PHE A O 1
ATOM 1339 N N . ARG A 1 168 ? -7.812 22.349 -13.711 1.00 72.00 168 ARG A N 1
ATOM 1340 C CA . ARG A 1 168 ? -6.571 22.459 -12.920 1.00 72.00 168 ARG A CA 1
ATOM 1341 C C . ARG A 1 168 ? -6.505 21.423 -11.791 1.00 72.00 168 ARG A C 1
ATOM 1343 O O . ARG A 1 168 ? -5.495 20.755 -11.621 1.00 72.00 168 ARG A O 1
ATOM 1350 N N . GLN A 1 169 ? -7.594 21.234 -11.050 1.00 72.44 169 GLN A N 1
ATOM 1351 C CA . GLN A 1 169 ? -7.668 20.220 -9.994 1.00 72.44 169 GLN A CA 1
ATOM 1352 C C . GLN A 1 169 ? -7.624 18.795 -10.563 1.00 72.44 169 GLN A C 1
ATOM 1354 O O . GLN A 1 169 ? -7.015 17.929 -9.947 1.00 72.44 169 GLN A O 1
ATOM 1359 N N . GLN A 1 170 ? -8.192 18.550 -11.749 1.00 76.31 170 GLN A N 1
ATOM 1360 C CA . GLN A 1 170 ? -8.090 17.251 -12.431 1.00 76.31 170 GLN A CA 1
ATOM 1361 C C . GLN A 1 170 ? -6.642 16.921 -12.797 1.00 76.31 170 GLN A C 1
ATOM 1363 O O . GLN A 1 170 ? -6.192 15.806 -12.549 1.00 76.31 170 GLN A O 1
ATOM 1368 N N . VAL A 1 171 ? -5.894 17.904 -13.311 1.00 75.69 171 VAL A N 1
ATOM 1369 C CA . VAL A 1 171 ? -4.463 17.756 -13.611 1.00 75.69 171 VAL A CA 1
ATOM 1370 C C . VAL A 1 171 ? -3.654 17.506 -12.335 1.00 75.69 171 VAL A C 1
ATOM 1372 O O . VAL A 1 171 ? -2.772 16.656 -12.351 1.00 75.69 171 VAL A O 1
ATOM 1375 N N . ILE A 1 172 ? -3.986 18.156 -11.211 1.00 75.06 172 ILE A N 1
ATOM 1376 C CA . ILE A 1 172 ? -3.346 17.869 -9.911 1.00 75.06 172 ILE A CA 1
ATOM 1377 C C . ILE A 1 172 ? -3.650 16.445 -9.455 1.00 75.06 172 ILE A C 1
ATOM 1379 O O . ILE A 1 172 ? -2.744 15.759 -9.002 1.00 75.06 172 ILE A O 1
ATOM 1383 N N . ILE A 1 173 ? -4.896 15.983 -9.575 1.00 77.94 173 ILE A N 1
ATOM 1384 C CA . ILE A 1 173 ? -5.284 14.617 -9.190 1.00 77.94 173 ILE A CA 1
ATOM 1385 C C . ILE A 1 173 ? -4.571 13.589 -10.075 1.00 77.94 173 ILE A C 1
ATOM 1387 O O . ILE A 1 173 ? -4.071 12.584 -9.569 1.00 77.94 173 ILE A O 1
ATOM 1391 N N . TRP A 1 174 ? -4.486 13.850 -11.381 1.00 78.94 174 TRP A N 1
ATOM 1392 C CA . TRP A 1 174 ? -3.731 13.014 -12.309 1.00 78.94 174 TRP A CA 1
ATOM 1393 C C . TRP A 1 174 ? -2.251 12.972 -11.953 1.00 78.94 174 TRP A C 1
ATOM 1395 O O . TRP A 1 174 ? -1.695 11.883 -11.837 1.00 78.94 174 TRP A O 1
ATOM 1405 N N . TRP A 1 175 ? -1.651 14.127 -11.674 1.00 76.12 175 TRP A N 1
ATOM 1406 C CA . TRP A 1 175 ? -0.247 14.222 -11.300 1.00 76.12 175 TRP A CA 1
ATOM 1407 C C . TRP A 1 175 ? 0.065 13.572 -9.949 1.00 76.12 175 TRP A C 1
ATOM 1409 O O . TRP A 1 175 ? 1.009 12.797 -9.835 1.00 76.12 175 TRP A O 1
ATOM 1419 N N . ALA A 1 176 ? -0.743 13.835 -8.922 1.00 71.62 176 ALA A N 1
ATOM 1420 C CA . ALA A 1 176 ? -0.573 13.258 -7.590 1.00 71.62 176 ALA A CA 1
ATOM 1421 C C . ALA A 1 176 ? -0.682 11.724 -7.614 1.00 71.62 176 ALA A C 1
ATOM 1423 O O . ALA A 1 176 ? 0.021 11.039 -6.877 1.00 71.62 176 ALA A O 1
ATOM 1424 N N . GLY A 1 177 ? -1.514 11.170 -8.502 1.00 68.94 177 GLY A N 1
ATOM 1425 C CA . GLY A 1 177 ? -1.640 9.727 -8.706 1.00 68.94 177 GLY A CA 1
ATOM 1426 C C . GLY A 1 177 ? -0.461 9.062 -9.433 1.00 68.94 177 GLY A C 1
ATOM 1427 O O . GLY A 1 177 ? -0.437 7.832 -9.505 1.00 68.94 177 GLY A O 1
ATOM 1428 N N . LEU A 1 178 ? 0.494 9.833 -9.974 1.00 68.00 178 LEU A N 1
ATOM 1429 C CA . LEU A 1 178 ? 1.699 9.305 -10.636 1.00 68.00 178 LEU A CA 1
ATOM 1430 C C . LEU A 1 178 ? 2.798 8.899 -9.658 1.00 68.00 178 LEU A C 1
ATOM 1432 O O . LEU A 1 178 ? 3.679 8.122 -10.028 1.00 68.00 178 LEU A O 1
ATOM 1436 N N . MET A 1 179 ? 2.741 9.376 -8.413 1.00 66.62 179 MET A N 1
ATOM 1437 C CA . MET A 1 179 ? 3.603 8.887 -7.343 1.00 66.62 179 MET A CA 1
ATOM 1438 C C . MET A 1 179 ? 3.226 7.434 -7.046 1.00 66.62 179 MET A C 1
ATOM 1440 O O . MET A 1 179 ? 2.341 7.145 -6.242 1.00 66.62 179 MET A O 1
ATOM 1444 N N . ARG A 1 180 ? 3.859 6.495 -7.756 1.00 64.31 180 ARG A N 1
ATOM 1445 C CA . ARG A 1 180 ? 3.741 5.067 -7.467 1.00 64.31 180 ARG A CA 1
ATOM 1446 C C . ARG A 1 180 ? 4.113 4.840 -6.005 1.00 64.31 180 AR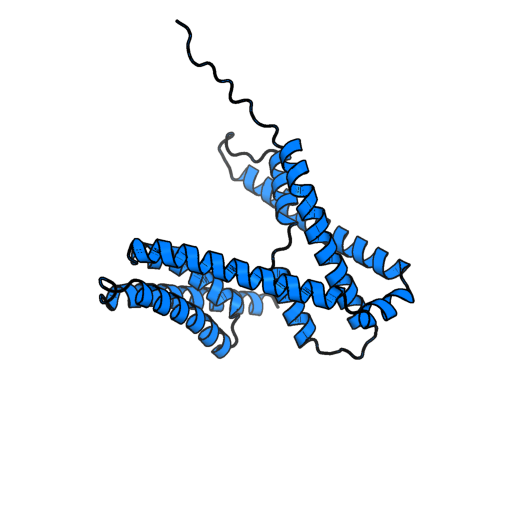G A C 1
ATOM 1448 O O . ARG A 1 180 ? 5.229 5.131 -5.593 1.00 64.31 180 ARG A O 1
ATOM 1455 N N . GLY A 1 181 ? 3.160 4.326 -5.233 1.00 67.50 181 GLY A N 1
ATOM 1456 C CA . GLY A 1 181 ? 3.389 3.984 -3.837 1.00 67.50 181 GLY A CA 1
ATOM 1457 C C . GLY A 1 181 ? 4.269 2.744 -3.687 1.00 67.50 181 GLY A C 1
ATOM 1458 O O . GLY A 1 181 ? 4.325 1.888 -4.578 1.00 67.50 181 GLY A O 1
ATOM 1459 N N . VAL A 1 182 ? 4.868 2.614 -2.505 1.00 68.12 182 VAL A N 1
ATOM 1460 C CA . VAL A 1 182 ? 5.637 1.449 -2.030 1.00 68.12 182 VAL A CA 1
ATOM 1461 C C . VAL A 1 182 ? 4.937 0.109 -2.299 1.00 68.12 182 VAL A C 1
ATOM 1463 O O . VAL A 1 182 ? 5.587 -0.874 -2.640 1.00 68.12 182 VAL A O 1
ATOM 1466 N N . VAL A 1 183 ? 3.603 0.069 -2.236 1.00 75.06 183 VAL A N 1
ATOM 1467 C CA . VAL A 1 183 ? 2.812 -1.151 -2.477 1.00 75.06 183 VAL A CA 1
ATOM 1468 C C . VAL A 1 183 ? 3.001 -1.699 -3.897 1.00 75.06 183 VAL A C 1
ATOM 1470 O O . VAL A 1 183 ? 3.109 -2.907 -4.084 1.00 75.06 183 VAL A O 1
ATOM 1473 N N . SER A 1 184 ? 3.081 -0.824 -4.906 1.00 73.75 184 SER A N 1
ATOM 1474 C CA . SER A 1 184 ? 3.294 -1.255 -6.296 1.00 73.75 184 SER A CA 1
ATOM 1475 C C . SER A 1 184 ? 4.681 -1.858 -6.505 1.00 73.75 184 SER A C 1
ATOM 1477 O O . SER A 1 184 ? 4.815 -2.832 -7.240 1.00 73.75 184 SER A O 1
ATOM 1479 N N . MET A 1 185 ? 5.682 -1.324 -5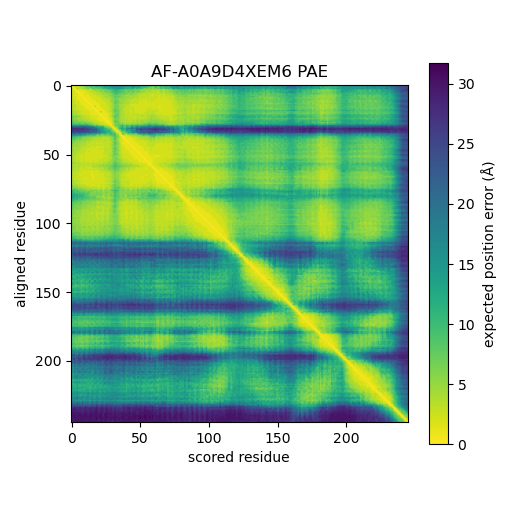.800 1.00 70.88 185 MET A N 1
ATOM 1480 C CA . MET A 1 185 ? 7.034 -1.872 -5.783 1.00 70.88 185 MET A CA 1
ATOM 1481 C C . MET A 1 185 ? 7.055 -3.244 -5.122 1.00 70.88 185 MET A C 1
ATOM 1483 O O . MET A 1 185 ? 7.542 -4.191 -5.726 1.00 70.88 185 MET A O 1
ATOM 1487 N N . ALA A 1 186 ? 6.464 -3.383 -3.935 1.00 74.56 186 ALA A N 1
ATOM 1488 C CA . ALA A 1 186 ? 6.415 -4.658 -3.221 1.00 74.56 186 ALA A CA 1
ATOM 1489 C C . ALA A 1 186 ? 5.731 -5.770 -4.040 1.00 74.56 186 ALA A C 1
ATOM 1491 O O . ALA A 1 186 ? 6.228 -6.892 -4.096 1.00 74.56 186 ALA A O 1
ATOM 1492 N N . LEU A 1 187 ? 4.622 -5.454 -4.720 1.00 73.81 187 LEU A N 1
ATOM 1493 C CA . LEU A 1 187 ? 3.929 -6.400 -5.602 1.00 73.81 187 LEU A CA 1
ATOM 1494 C C . LEU A 1 187 ? 4.771 -6.786 -6.819 1.00 73.81 187 LEU A C 1
ATOM 1496 O O . LEU A 1 187 ? 4.814 -7.960 -7.179 1.00 73.81 187 LEU A O 1
ATOM 1500 N N . ALA A 1 188 ? 5.448 -5.813 -7.432 1.00 70.00 188 ALA A N 1
ATOM 1501 C CA . ALA A 1 188 ? 6.352 -6.083 -8.539 1.00 70.00 188 ALA A CA 1
ATOM 1502 C C . ALA A 1 188 ? 7.491 -7.006 -8.080 1.00 70.00 188 ALA A C 1
ATOM 1504 O O . ALA A 1 188 ? 7.714 -8.037 -8.702 1.00 70.00 188 ALA A O 1
ATOM 1505 N N . TYR A 1 189 ? 8.131 -6.712 -6.944 1.00 69.25 189 TYR A N 1
ATOM 1506 C CA . TYR A 1 189 ? 9.170 -7.563 -6.358 1.00 69.25 189 TYR A CA 1
ATOM 1507 C C . TYR A 1 189 ? 8.692 -8.978 -6.052 1.00 69.25 189 TYR A C 1
ATOM 1509 O O . TYR A 1 189 ? 9.391 -9.925 -6.392 1.00 69.25 189 TYR A O 1
ATOM 1517 N N . ASN A 1 190 ? 7.508 -9.144 -5.457 1.00 74.06 190 ASN A N 1
ATOM 1518 C CA . ASN A 1 190 ? 6.945 -10.471 -5.211 1.00 74.06 190 ASN A CA 1
ATOM 1519 C C . ASN A 1 190 ? 6.788 -11.243 -6.531 1.00 74.06 190 ASN A C 1
ATOM 1521 O O . ASN A 1 190 ? 7.299 -12.354 -6.664 1.00 74.06 190 ASN A O 1
ATOM 1525 N N . GLN A 1 191 ? 6.197 -10.612 -7.550 1.00 69.19 191 GLN A N 1
ATOM 1526 C CA . GLN A 1 191 ? 6.076 -11.223 -8.869 1.00 69.19 191 GLN A CA 1
ATOM 1527 C C . GLN A 1 191 ? 7.448 -11.556 -9.472 1.00 69.19 191 GLN A C 1
ATOM 1529 O O . GLN A 1 191 ? 7.609 -12.639 -10.029 1.00 69.19 191 GLN A O 1
ATOM 1534 N N . PHE A 1 192 ? 8.441 -10.673 -9.356 1.00 62.84 192 PHE A N 1
ATOM 1535 C CA . PHE A 1 192 ? 9.782 -10.888 -9.904 1.00 62.84 192 PHE A CA 1
ATOM 1536 C C . PHE A 1 192 ? 10.525 -12.032 -9.205 1.00 62.84 192 PHE A C 1
ATOM 1538 O O . PHE A 1 192 ? 11.108 -12.872 -9.889 1.00 62.84 192 PHE A O 1
ATOM 1545 N N . MET A 1 193 ? 10.444 -12.119 -7.875 1.00 61.25 193 MET A N 1
ATOM 1546 C CA . MET A 1 193 ? 11.062 -13.192 -7.088 1.00 61.25 193 MET A CA 1
ATOM 1547 C C . MET A 1 193 ? 10.394 -14.545 -7.351 1.00 61.25 193 MET A C 1
ATOM 1549 O O . MET A 1 193 ? 11.082 -15.538 -7.570 1.00 61.25 193 MET A O 1
ATOM 1553 N N . MET A 1 194 ? 9.058 -14.582 -7.404 1.00 56.44 194 MET A N 1
ATOM 1554 C CA . MET A 1 194 ? 8.299 -15.805 -7.696 1.00 56.44 194 MET A CA 1
ATOM 1555 C C . MET A 1 194 ? 8.456 -16.255 -9.150 1.00 56.44 194 MET A C 1
ATOM 1557 O O . MET A 1 194 ? 8.378 -17.446 -9.442 1.00 56.44 194 MET A O 1
ATOM 1561 N N . SER A 1 195 ? 8.704 -15.318 -10.070 1.00 52.91 195 SER A N 1
ATOM 1562 C CA . SER A 1 195 ? 8.882 -15.640 -11.484 1.00 52.91 195 SER A CA 1
ATOM 1563 C C . SER A 1 195 ? 10.228 -16.287 -11.791 1.00 52.91 195 SER A C 1
ATOM 1565 O O . SER A 1 195 ? 10.360 -16.719 -12.925 1.00 52.91 195 SER A O 1
ATOM 1567 N N . GLY A 1 196 ? 11.182 -16.390 -10.849 1.00 48.69 196 GLY A N 1
ATOM 1568 C CA . GLY A 1 196 ? 12.218 -17.442 -10.746 1.00 48.69 196 GLY A CA 1
ATOM 1569 C C . GLY A 1 196 ? 13.037 -17.862 -11.982 1.00 48.69 196 GLY A C 1
ATOM 1570 O O . GLY A 1 196 ? 13.779 -18.833 -11.912 1.00 48.69 196 GLY A O 1
ATOM 1571 N N . HIS A 1 197 ? 12.935 -17.175 -13.116 1.00 45.00 197 HIS A N 1
ATOM 1572 C CA . HIS A 1 197 ? 13.594 -17.517 -14.372 1.00 45.00 197 HIS A CA 1
ATOM 1573 C C . HIS A 1 197 ? 14.725 -16.514 -14.598 1.00 45.00 197 HIS A C 1
ATOM 1575 O O . HIS A 1 197 ? 14.717 -15.730 -15.548 1.00 45.00 197 HIS A O 1
ATOM 1581 N N . THR A 1 198 ? 15.701 -16.549 -13.692 1.00 45.53 198 THR A N 1
ATOM 1582 C CA . THR A 1 198 ? 16.975 -15.812 -13.728 1.00 45.53 198 THR A CA 1
ATOM 1583 C C . THR A 1 198 ? 17.919 -16.273 -14.849 1.00 45.53 198 THR A C 1
ATOM 1585 O O . THR A 1 198 ? 19.041 -15.793 -14.930 1.00 45.53 198 THR A O 1
ATOM 1588 N N . GLN A 1 199 ? 17.478 -17.169 -15.741 1.00 46.75 199 GLN A N 1
ATOM 1589 C CA . GLN A 1 199 ? 18.312 -17.791 -16.781 1.00 46.75 199 GLN A CA 1
ATOM 1590 C C . GLN A 1 199 ? 17.979 -17.345 -18.217 1.00 46.75 199 GLN A C 1
ATOM 1592 O O . GLN A 1 199 ? 18.593 -17.822 -19.167 1.00 46.75 199 GLN A O 1
ATOM 1597 N N . LEU A 1 200 ? 17.019 -16.430 -18.412 1.00 49.91 200 LEU A N 1
ATOM 1598 C CA . LEU A 1 200 ? 16.671 -15.899 -19.735 1.00 49.91 200 LEU A CA 1
ATOM 1599 C C . LEU A 1 200 ? 17.001 -14.405 -19.797 1.00 49.91 200 LEU A C 1
ATOM 1601 O O . LEU A 1 200 ? 16.433 -13.605 -19.056 1.00 49.91 200 LEU A O 1
ATOM 1605 N N . HIS A 1 201 ? 17.902 -14.033 -20.711 1.00 54.59 201 HIS A N 1
ATOM 1606 C CA . HIS A 1 201 ? 18.402 -12.667 -20.940 1.00 54.59 201 HIS A CA 1
ATOM 1607 C C . HIS A 1 201 ? 17.275 -11.610 -21.025 1.00 54.59 201 HIS A C 1
ATOM 1609 O O . HIS A 1 201 ? 17.423 -10.488 -20.549 1.00 54.59 201 HIS A O 1
ATOM 1615 N N . SER A 1 202 ? 16.096 -11.996 -21.530 1.00 52.53 202 SER A N 1
ATOM 1616 C CA . SER A 1 202 ? 14.904 -11.138 -21.623 1.00 52.53 202 SER A CA 1
ATOM 1617 C C . SER A 1 202 ? 14.300 -10.741 -20.264 1.00 52.53 202 SER A C 1
ATOM 1619 O O . SER A 1 202 ? 13.844 -9.607 -20.107 1.00 52.53 202 SER A O 1
ATOM 1621 N N . ASN A 1 203 ? 14.341 -11.623 -19.260 1.00 54.28 203 ASN A N 1
ATOM 1622 C CA . ASN A 1 203 ? 13.767 -11.356 -17.938 1.00 54.28 203 ASN A CA 1
ATOM 1623 C C . ASN A 1 203 ? 14.654 -10.406 -17.130 1.00 54.28 203 ASN A C 1
ATOM 1625 O O . ASN A 1 203 ? 14.140 -9.506 -16.474 1.00 54.28 203 ASN A O 1
ATOM 1629 N N . ALA A 1 204 ? 15.978 -10.555 -17.235 1.00 55.12 204 ALA A N 1
ATOM 1630 C CA . ALA A 1 204 ? 16.932 -9.647 -16.602 1.00 55.12 204 ALA A CA 1
ATOM 1631 C C . ALA A 1 204 ? 16.767 -8.211 -17.126 1.00 55.12 204 ALA A C 1
ATOM 1633 O O . ALA A 1 204 ? 16.644 -7.282 -16.336 1.00 55.12 204 ALA A O 1
ATOM 1634 N N . ILE A 1 205 ? 16.643 -8.033 -18.448 1.00 56.97 205 ILE A N 1
ATOM 1635 C CA . ILE A 1 205 ? 16.417 -6.716 -19.069 1.00 56.97 205 ILE A CA 1
ATOM 1636 C C . ILE A 1 205 ? 15.088 -6.097 -18.608 1.00 56.97 205 ILE A C 1
ATOM 1638 O O . ILE A 1 205 ? 15.028 -4.901 -18.322 1.00 56.97 205 ILE A O 1
ATOM 1642 N N . MET A 1 206 ? 14.025 -6.901 -18.491 1.00 56.88 206 MET A N 1
ATOM 1643 C CA . MET A 1 206 ? 12.718 -6.440 -18.009 1.00 56.88 206 MET A CA 1
ATOM 1644 C C . MET A 1 206 ? 12.765 -5.997 -16.540 1.00 56.88 206 MET A C 1
ATOM 1646 O O . MET A 1 206 ? 12.169 -4.976 -16.190 1.00 56.88 206 MET A O 1
ATOM 1650 N N . ILE A 1 207 ? 13.494 -6.729 -15.694 1.00 59.81 207 ILE A N 1
ATOM 1651 C CA . ILE A 1 207 ? 13.671 -6.418 -14.271 1.00 59.81 207 ILE A CA 1
ATOM 1652 C C . ILE A 1 207 ? 14.442 -5.104 -14.117 1.00 59.81 207 ILE A C 1
ATOM 1654 O O . ILE A 1 207 ? 13.931 -4.169 -13.496 1.00 59.81 207 ILE A O 1
ATOM 1658 N N . THR A 1 208 ? 15.609 -4.980 -14.754 1.00 61.16 208 THR A N 1
ATOM 1659 C CA . THR A 1 208 ? 16.440 -3.773 -14.659 1.00 61.16 208 THR A CA 1
ATOM 1660 C C . THR A 1 208 ? 15.710 -2.554 -15.229 1.00 61.16 208 THR A C 1
ATOM 1662 O O . THR A 1 208 ? 15.650 -1.519 -14.571 1.00 61.16 208 THR A O 1
ATOM 1665 N N . SER A 1 209 ? 15.048 -2.683 -16.388 1.00 57.56 209 SER A N 1
ATOM 1666 C CA . SER A 1 209 ? 14.246 -1.601 -16.986 1.00 57.56 209 SER A CA 1
ATOM 1667 C C . SER A 1 209 ? 13.094 -1.165 -16.079 1.00 57.56 209 SER A C 1
ATOM 1669 O O . SER A 1 209 ? 12.876 0.034 -15.904 1.00 57.56 209 SER A O 1
ATOM 1671 N N . THR A 1 210 ? 12.386 -2.103 -15.442 1.00 62.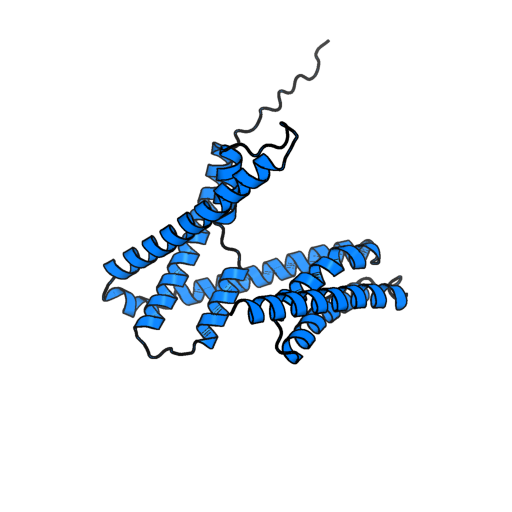19 210 THR A N 1
ATOM 1672 C CA . THR A 1 210 ? 11.273 -1.758 -14.546 1.00 62.19 210 THR A CA 1
ATOM 1673 C C . THR A 1 210 ? 11.771 -1.021 -13.305 1.00 62.19 210 THR A C 1
ATOM 1675 O O . THR A 1 210 ? 11.162 -0.031 -12.902 1.00 62.19 210 THR A O 1
ATOM 1678 N N . ILE A 1 211 ? 12.903 -1.437 -12.734 1.00 65.44 211 ILE A N 1
ATOM 1679 C CA . ILE A 1 211 ? 13.513 -0.783 -11.570 1.00 65.44 211 ILE A CA 1
ATOM 1680 C C . ILE A 1 211 ? 13.991 0.624 -11.922 1.00 65.44 211 ILE A C 1
ATOM 1682 O O . ILE A 1 211 ? 13.662 1.568 -11.202 1.00 65.44 211 ILE A O 1
ATOM 1686 N N . THR A 1 212 ? 14.679 0.799 -13.054 1.00 65.12 212 THR A N 1
ATOM 1687 C CA . THR A 1 212 ? 15.090 2.123 -13.541 1.00 65.12 212 THR A CA 1
ATOM 1688 C C . THR A 1 212 ? 13.879 3.022 -13.779 1.00 65.12 212 THR A C 1
ATOM 1690 O O . THR A 1 212 ? 13.871 4.168 -13.333 1.00 65.12 212 THR A O 1
ATOM 1693 N N . VAL A 1 213 ? 12.822 2.504 -14.412 1.00 66.00 213 VAL A N 1
ATOM 1694 C CA . VAL A 1 213 ? 11.570 3.236 -14.650 1.00 66.00 213 VAL A CA 1
ATOM 1695 C C . VAL A 1 213 ? 10.916 3.653 -13.341 1.00 66.00 213 VAL A C 1
ATOM 1697 O O . VAL A 1 213 ? 10.459 4.793 -13.232 1.00 66.00 213 VAL A O 1
ATOM 1700 N N . VAL A 1 214 ? 10.846 2.766 -12.345 1.00 67.25 214 VAL A N 1
ATOM 1701 C CA . VAL A 1 214 ? 10.169 3.116 -11.097 1.00 67.25 214 VAL A CA 1
ATOM 1702 C C . VAL A 1 214 ? 11.013 4.073 -10.258 1.00 67.25 214 VAL A C 1
ATOM 1704 O O . VAL A 1 214 ? 10.460 5.043 -9.747 1.00 67.25 214 VAL A O 1
ATOM 1707 N N . LEU A 1 215 ? 12.334 3.896 -10.181 1.00 68.75 215 LEU A N 1
ATOM 1708 C CA . LEU A 1 215 ? 13.218 4.859 -9.517 1.00 68.75 215 LEU A CA 1
ATOM 1709 C C . LEU A 1 215 ? 13.157 6.235 -10.178 1.00 68.75 215 LEU A C 1
ATOM 1711 O O . LEU A 1 215 ? 12.957 7.235 -9.490 1.00 68.75 215 LEU A O 1
ATOM 1715 N N . PHE A 1 216 ? 13.249 6.289 -11.507 1.00 69.12 216 PHE A N 1
ATOM 1716 C CA . PHE A 1 216 ? 13.123 7.534 -12.257 1.00 69.12 216 PHE A CA 1
ATOM 1717 C C . PHE A 1 216 ? 11.765 8.192 -12.002 1.00 69.12 216 PHE A C 1
ATOM 1719 O O . PHE A 1 216 ? 11.703 9.369 -11.662 1.00 69.12 216 PHE A O 1
ATOM 1726 N N . SER A 1 217 ? 10.675 7.426 -12.078 1.00 69.12 217 SER A N 1
ATOM 1727 C CA . SER A 1 217 ? 9.321 7.898 -11.781 1.00 69.12 217 SER A CA 1
ATOM 1728 C C . SER A 1 217 ? 9.213 8.471 -10.364 1.00 69.12 217 SER A C 1
ATOM 1730 O O . SER A 1 217 ? 8.634 9.539 -10.181 1.00 69.12 217 SER A O 1
ATOM 1732 N N . ILE A 1 218 ? 9.760 7.795 -9.352 1.00 71.12 218 ILE A N 1
ATOM 1733 C CA . ILE A 1 218 ? 9.668 8.237 -7.955 1.00 71.12 218 ILE A CA 1
ATOM 1734 C C . ILE A 1 218 ? 10.495 9.505 -7.728 1.00 71.12 218 ILE A C 1
ATOM 1736 O O . ILE A 1 218 ? 9.995 10.452 -7.126 1.00 71.12 218 ILE A O 1
ATOM 1740 N N . VAL A 1 219 ? 11.725 9.566 -8.242 1.00 73.00 219 VAL A N 1
ATOM 1741 C CA . VAL A 1 219 ? 12.613 10.722 -8.053 1.00 73.00 219 VAL A CA 1
ATOM 1742 C C . VAL A 1 219 ? 12.114 11.932 -8.841 1.00 73.00 219 VAL A C 1
ATOM 1744 O O . VAL A 1 219 ? 11.958 13.014 -8.276 1.00 73.00 219 VAL A O 1
ATOM 1747 N N . VAL A 1 220 ? 11.815 11.759 -10.130 1.00 73.56 220 VAL A N 1
ATOM 1748 C CA . VAL A 1 220 ? 11.429 12.856 -11.027 1.00 73.56 220 VAL A CA 1
ATOM 1749 C C . VAL A 1 220 ? 10.050 13.389 -10.661 1.00 73.56 220 VAL A C 1
ATOM 1751 O O . VAL A 1 220 ? 9.925 14.578 -10.362 1.00 73.56 220 VAL A O 1
ATOM 1754 N N . PHE A 1 221 ? 9.016 12.541 -10.590 1.00 69.62 221 PHE A N 1
ATOM 1755 C CA . PHE A 1 221 ? 7.683 13.014 -10.196 1.00 69.62 221 PHE A CA 1
ATOM 1756 C C . PHE A 1 221 ? 7.650 13.456 -8.727 1.00 69.62 221 PHE A C 1
ATOM 1758 O O . PHE A 1 221 ? 6.949 14.415 -8.401 1.00 69.62 221 PHE A O 1
ATOM 1765 N N . GLY A 1 222 ? 8.463 12.845 -7.858 1.00 72.50 222 GLY A N 1
ATOM 1766 C CA . GLY A 1 222 ? 8.690 13.286 -6.481 1.00 72.50 222 GLY A CA 1
ATOM 1767 C C . GLY A 1 222 ? 9.146 14.738 -6.388 1.00 72.50 222 GLY A C 1
ATOM 1768 O O . GLY A 1 222 ? 8.507 15.569 -5.735 1.00 72.50 222 GLY A O 1
ATOM 1769 N N . LEU A 1 223 ? 10.226 15.061 -7.097 1.00 76.88 223 LEU A N 1
ATOM 1770 C CA . LEU A 1 223 ? 10.857 16.377 -7.069 1.00 76.88 223 LEU A CA 1
ATOM 1771 C C . LEU A 1 223 ? 10.016 17.445 -7.786 1.00 76.88 223 LEU A C 1
ATOM 1773 O O . LEU A 1 223 ? 9.919 18.575 -7.307 1.00 76.88 223 LEU A O 1
ATOM 1777 N N . LEU A 1 224 ? 9.337 17.080 -8.880 1.00 76.75 224 LEU A N 1
ATOM 1778 C CA . LEU A 1 224 ? 8.461 17.971 -9.652 1.00 76.75 224 LEU A CA 1
ATOM 1779 C C . LEU A 1 224 ? 7.106 18.263 -8.985 1.00 76.75 224 LEU A C 1
ATOM 1781 O O . LEU A 1 224 ? 6.428 19.216 -9.370 1.00 76.75 224 LEU A O 1
ATOM 1785 N N . THR A 1 225 ? 6.701 17.514 -7.959 1.00 76.19 225 THR A N 1
ATOM 1786 C CA . THR A 1 225 ? 5.396 17.730 -7.309 1.00 76.19 225 THR A CA 1
ATOM 1787 C C . THR A 1 225 ? 5.327 19.057 -6.549 1.00 76.19 225 THR A C 1
ATOM 1789 O O . THR A 1 225 ? 4.347 19.790 -6.676 1.00 76.19 225 THR A O 1
ATOM 1792 N N . LYS A 1 226 ? 6.383 19.432 -5.815 1.00 75.12 226 LYS A N 1
ATOM 1793 C CA . LYS A 1 226 ? 6.449 20.728 -5.111 1.00 75.12 226 LYS A CA 1
ATOM 1794 C C . LYS A 1 226 ? 6.328 21.942 -6.055 1.00 75.12 226 LYS A C 1
ATOM 1796 O O . LYS A 1 226 ? 5.487 22.802 -5.778 1.00 75.12 226 LYS A O 1
ATOM 1801 N N . PRO A 1 227 ? 7.108 22.051 -7.154 1.00 76.94 227 PRO A N 1
ATOM 1802 C CA . PRO A 1 227 ? 6.972 23.172 -8.082 1.00 76.94 227 PRO A CA 1
ATOM 1803 C C . PRO A 1 227 ? 5.635 23.155 -8.831 1.00 76.94 227 PRO A C 1
ATOM 1805 O O . PRO A 1 227 ? 5.054 24.222 -9.026 1.00 76.94 227 PRO A O 1
ATOM 1808 N N . LEU A 1 228 ? 5.094 21.982 -9.181 1.00 75.56 228 LEU A N 1
ATOM 1809 C CA . LEU A 1 228 ? 3.799 21.900 -9.858 1.00 75.56 228 LEU A CA 1
ATOM 1810 C C . LEU A 1 228 ? 2.649 22.404 -8.977 1.00 75.56 228 LEU A C 1
ATOM 1812 O O . LEU A 1 228 ? 1.815 23.179 -9.443 1.00 75.56 228 LEU A O 1
ATOM 1816 N N . ILE A 1 229 ? 2.615 22.010 -7.700 1.00 75.44 229 ILE A N 1
ATOM 1817 C CA . ILE A 1 229 ? 1.584 22.476 -6.762 1.00 75.44 229 ILE A CA 1
ATOM 1818 C C . ILE A 1 229 ? 1.671 23.996 -6.590 1.00 75.44 229 ILE A C 1
ATOM 1820 O O . ILE A 1 229 ? 0.644 24.670 -6.630 1.00 75.44 229 ILE A O 1
ATOM 1824 N N . ARG A 1 230 ? 2.884 24.552 -6.476 1.00 75.81 230 ARG A N 1
ATOM 1825 C CA . ARG A 1 230 ? 3.096 26.005 -6.385 1.00 75.81 230 ARG A CA 1
ATOM 1826 C C . ARG A 1 230 ? 2.634 26.750 -7.646 1.00 75.81 230 ARG A C 1
ATOM 1828 O O . ARG A 1 230 ? 2.129 27.862 -7.527 1.00 75.81 230 ARG A O 1
ATOM 1835 N N . LEU A 1 231 ? 2.810 26.160 -8.830 1.00 74.69 231 LEU A N 1
ATOM 1836 C CA . LEU A 1 231 ? 2.397 26.757 -10.104 1.00 74.69 231 LEU A CA 1
ATOM 1837 C C . LEU A 1 231 ? 0.872 26.722 -10.290 1.00 74.69 231 LEU A C 1
ATOM 1839 O O . LEU A 1 231 ? 0.287 27.679 -10.792 1.00 74.69 231 LEU A O 1
ATOM 1843 N N . LEU A 1 232 ? 0.228 25.616 -9.906 1.00 67.06 232 LEU A N 1
ATOM 1844 C CA . LEU A 1 232 ? -1.179 25.368 -10.229 1.00 67.06 232 LEU A CA 1
ATOM 1845 C C . LEU A 1 232 ? -2.165 25.805 -9.136 1.00 67.06 232 LEU A C 1
ATOM 1847 O O . LEU A 1 232 ? -3.327 26.087 -9.441 1.00 67.06 232 LEU A O 1
ATOM 1851 N N . LEU A 1 233 ? -1.708 25.887 -7.884 1.00 66.75 233 LEU A N 1
ATOM 1852 C CA . LEU A 1 233 ? -2.417 26.491 -6.757 1.00 66.75 233 LEU A CA 1
ATOM 1853 C C . LEU A 1 233 ? -1.607 27.698 -6.258 1.00 66.75 233 LEU A C 1
ATOM 1855 O O . LEU A 1 233 ? -0.928 27.598 -5.232 1.00 66.75 233 LEU A O 1
ATOM 1859 N N . PRO A 1 234 ? -1.640 28.845 -6.963 1.00 62.12 234 PRO A N 1
ATOM 1860 C CA . PRO A 1 234 ? -1.074 30.066 -6.414 1.00 62.12 234 PRO A CA 1
ATOM 1861 C C . PRO A 1 234 ? -1.764 30.355 -5.079 1.00 62.12 234 PRO A C 1
ATOM 1863 O O . PRO A 1 234 ? -2.993 30.317 -4.989 1.00 62.12 234 PRO A O 1
ATOM 1866 N N . HIS A 1 235 ? -0.959 30.592 -4.039 1.00 48.47 235 HIS A N 1
ATOM 1867 C CA . HIS A 1 235 ? -1.427 30.957 -2.705 1.00 48.47 235 HIS A CA 1
ATOM 1868 C C . HIS A 1 235 ? -2.500 32.038 -2.859 1.00 48.47 235 HIS A C 1
ATOM 1870 O O . HIS A 1 235 ? -2.203 33.136 -3.338 1.00 48.47 235 HIS A O 1
ATOM 1876 N N . SER A 1 236 ? -3.746 31.740 -2.476 1.00 46.62 236 SER A N 1
ATOM 1877 C CA . SER A 1 236 ? -4.718 32.807 -2.279 1.00 46.62 236 SER A CA 1
ATOM 1878 C C . SER A 1 236 ? -4.094 33.711 -1.229 1.00 46.62 236 SER A C 1
ATOM 1880 O O . SER A 1 236 ? -3.858 33.267 -0.102 1.00 46.62 236 SER A O 1
ATOM 1882 N N . LYS A 1 237 ? -3.733 34.937 -1.622 1.00 39.72 237 LYS A N 1
ATOM 1883 C CA . LYS A 1 237 ? -3.361 35.984 -0.679 1.00 39.72 237 LYS A CA 1
ATOM 1884 C C . LYS A 1 237 ? -4.506 36.036 0.326 1.00 39.72 237 LYS A C 1
ATOM 1886 O O . LYS A 1 237 ? -5.626 36.387 -0.034 1.00 39.72 237 LYS A O 1
ATOM 1891 N N . VAL A 1 238 ? -4.250 35.601 1.555 1.00 42.56 238 VAL A N 1
ATOM 1892 C CA . VAL A 1 238 ? -5.110 35.947 2.679 1.00 42.56 238 VAL A CA 1
ATOM 1893 C C . VAL A 1 238 ? -4.905 37.446 2.823 1.00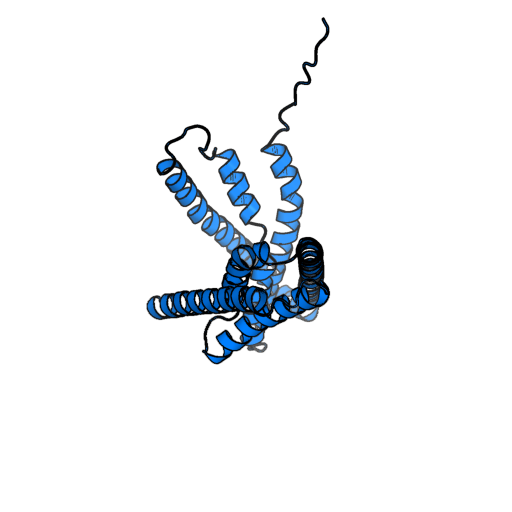 42.56 238 VAL A C 1
ATOM 1895 O O . VAL A 1 238 ? -3.898 37.892 3.362 1.00 42.56 238 VAL A O 1
ATOM 1898 N N . THR A 1 239 ? -5.778 38.228 2.189 1.00 38.31 239 THR A N 1
ATOM 1899 C CA . THR A 1 239 ? -5.833 39.672 2.379 1.00 38.31 239 THR A CA 1
ATOM 1900 C C . THR A 1 239 ? -6.267 39.885 3.818 1.00 38.31 239 THR A C 1
ATOM 1902 O O . THR A 1 239 ? -7.446 39.799 4.148 1.00 38.31 239 THR A O 1
ATOM 1905 N N . THR A 1 240 ? -5.290 40.098 4.690 1.00 40.03 240 THR A N 1
ATOM 1906 C CA . THR A 1 240 ? -5.482 40.573 6.053 1.00 40.03 240 THR A CA 1
ATOM 1907 C C . THR A 1 240 ? -6.038 41.996 5.979 1.00 40.03 240 THR A C 1
ATOM 1909 O O . THR A 1 240 ? -5.292 42.965 6.036 1.00 40.03 240 THR A O 1
ATOM 1912 N N . SER A 1 241 ? -7.350 42.150 5.802 1.00 40.81 241 SER A N 1
ATOM 1913 C CA . SER A 1 241 ? -8.044 43.402 6.108 1.00 40.81 241 SER A CA 1
ATOM 1914 C C . SER A 1 241 ? -8.544 43.328 7.551 1.00 40.81 241 SER A C 1
ATOM 1916 O O . SER A 1 241 ? -9.729 43.120 7.800 1.00 40.81 241 SER A O 1
ATOM 1918 N N . MET A 1 242 ? -7.621 43.434 8.510 1.00 42.22 242 MET A N 1
ATOM 1919 C CA . MET A 1 242 ? -7.967 43.739 9.898 1.00 42.22 242 MET A CA 1
ATOM 1920 C C . MET A 1 242 ? -7.874 45.255 10.092 1.00 42.22 242 MET A C 1
ATOM 1922 O O . MET A 1 242 ? -6.790 45.810 10.221 1.00 42.22 242 MET A O 1
ATOM 1926 N N . THR A 1 243 ? -9.046 45.891 10.026 1.00 40.81 243 THR A N 1
ATOM 1927 C CA . THR A 1 243 ? -9.526 46.927 10.959 1.00 40.81 243 THR A CA 1
ATOM 1928 C C . THR A 1 243 ? -8.527 47.994 11.429 1.00 40.81 243 THR A C 1
ATOM 1930 O O . THR A 1 243 ? -7.838 47.813 12.430 1.00 40.81 243 THR A O 1
ATOM 1933 N N . THR A 1 244 ? -8.579 49.166 10.793 1.00 39.53 244 THR A N 1
ATOM 1934 C CA . THR A 1 244 ? -8.308 50.458 11.443 1.00 39.53 244 THR A CA 1
ATOM 1935 C C . THR A 1 244 ? -9.546 51.341 11.311 1.00 39.53 244 THR A C 1
ATOM 1937 O O . THR A 1 244 ? -9.729 51.986 10.279 1.00 39.53 244 THR A O 1
ATOM 1940 N N . THR A 1 245 ? -10.378 51.331 12.348 1.00 40.53 245 THR A N 1
ATOM 1941 C CA . THR A 1 245 ? -11.254 52.428 12.792 1.00 40.53 245 THR A CA 1
ATOM 1942 C C . THR A 1 245 ? -11.473 52.244 14.279 1.00 40.53 245 THR A C 1
ATOM 1944 O O . THR A 1 245 ? -11.834 51.099 14.641 1.00 40.53 245 THR A O 1
#

Secondary structure (DSSP, 8-state):
-HHHHHHHHHHHHHHHHHHHHHHHHHHHHH--GGG-HHHHHHHHHHHHHHHHHHHHHTTS-HHHHHHHHHHHIIIIIHHHS-HHHHHHHHHHHHHHHHHHHHHHHHHHHHHHT-HHHHHTTTT-HHHHHHHHHHHHHHHHHHHHHHHHHHHHHHHHH---GGG---HHHHHHHHHHTTS--HHHHHHHHHHHHHT--TT-HHHHHHHHHHHHHHHHHHHHHHHHHHHHHHHHS------------

Organism: Pisum sativum (NCBI:txid3888)

Foldseek 3Di:
DVVVVVVLLVVLLVLLLVLLVVLLVCLQVVVPQPPDLVVNLVSLVVSLVVQLVVCVVVVHDSVSSSVSSVVSCVVRVLVSHDPVNNVVNVVVVVVVVVVVQVVLVVVLVVVLPPVVLVVLCVVPVPVLVVVLVVVLVCVLVVLCVVLVVVLVVVQVVDPDPVPRQDPLNSVLVSLVVLQDDSVVSVVVVVCLVVVPCPPDSVSSSVVNSVSVSNVCSNVVSVVVSVVSCCVSDPPPPPPPPDDDD

Nearest PDB structures (foldseek):
  7x2u-assembly1_B  TM=8.801E-01  e=2.487E-06  Homo sapiens
  7x2u-assembly1_A  TM=8.801E-01  e=2.487E-06  Homo sapiens
  7dsv-assembly1_B  TM=7.892E-01  e=3.828E-05  Homo sapiens
  8pd9-assembly1_A  TM=8.664E-01  e=2.736E-04  Strongylocentrotus purpuratus

Mean predicted aligned error: 11.9 Å

Sequence (245 aa):
FLGNFFYLFIASTLLGVLTGLLSAYVIKKLYIGRHSTDREFALMMLMTYLSYMVAELFYLSGILTVFFCGIVMSHYTWHNVTESSRVTTKHSFATLSFVVEIFIFLYVGMDALDIEKWKFVSDSPGTSIATSSVLLGLVLLGRATFIFPLSYLSNLTKKSQYQKISFRQQVIIWWAGLMRGVVSMALAYNQFMMSGHTQLHSNAIMITSTITVVLFSIVVFGLLTKPLIRLLLPHSKVTTSMTTT

Solvent-accessible surface area (backbone atoms only — not comparable to full-atom values): 13653 Å² total; per-residue (Å²): 110,67,67,58,49,52,50,41,50,53,53,17,40,52,50,7,40,50,48,15,51,48,47,31,48,50,62,62,69,61,70,66,56,91,82,40,53,67,56,51,48,50,53,52,54,49,48,48,53,48,35,26,56,55,24,50,76,69,75,34,48,26,70,56,8,31,51,35,16,51,53,40,27,61,62,54,31,52,74,74,50,55,74,71,33,53,53,51,47,54,52,52,52,52,51,49,52,51,52,52,49,51,52,54,52,48,52,53,51,54,64,71,66,41,61,75,68,50,60,68,43,69,80,48,56,71,58,54,53,50,51,37,52,49,53,50,49,50,52,55,50,54,49,46,67,51,49,55,55,51,50,49,53,53,48,70,72,48,89,53,83,93,72,55,77,47,72,70,54,50,52,49,55,56,55,62,65,58,57,73,52,70,66,60,53,54,52,50,49,51,52,57,63,72,59,69,54,91,84,42,76,68,49,56,53,51,52,54,40,51,52,51,44,49,52,48,42,44,55,51,53,55,63,49,44,62,61,49,49,54,70,76,53,62,77,75,78,78,76,82,81,77,83,92,129